Protein AF-A0A453LDZ2-F1 (afdb_monomer)

Radius of gyration: 43.88 Å; Cα contacts (8 Å, |Δi|>4): 49; chains: 1; bounding box: 88×81×108 Å

Solvent-accessible surface area (backbone atoms only — not comparable to full-atom values): 13993 Å² total; per-residue (Å²): 141,83,82,90,78,88,82,80,83,89,75,82,82,82,85,75,84,80,75,84,80,86,74,83,75,79,84,75,82,72,82,78,80,79,79,71,91,70,80,85,53,85,74,50,58,59,50,50,48,55,50,47,52,52,48,54,56,54,59,69,35,75,88,40,43,67,56,50,54,50,48,52,54,50,48,56,52,50,52,53,50,51,53,53,49,55,53,49,53,52,50,51,54,54,49,50,54,53,52,52,52,51,51,53,52,49,51,52,49,50,54,50,55,50,52,51,51,51,52,52,53,52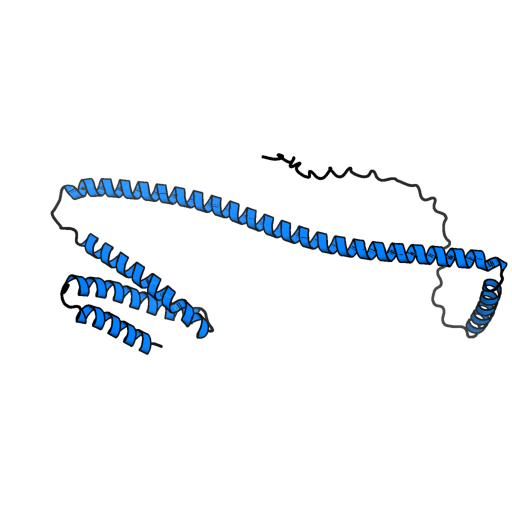,47,51,55,48,53,52,54,44,52,54,48,50,52,53,47,51,59,50,45,63,64,50,75,75,60,79,98,71,86,70,70,60,59,63,49,53,56,36,51,52,38,15,52,56,35,17,54,52,42,44,60,71,44,49,81,56,52,73,79,76,61,96,48,72,71,63,50,52,55,53,49,50,55,44,29,53,54,28,19,52,46,29,34,48,51,54,55,54,48,69,76,48,78,85,46,68,65,59,59,52,47,53,54,49,50,52,51,50,53,59,63,65,73,104

Secondary structure (DSSP, 8-state):
----------PPPP-PPPP----------------------HHHHHHHHHHHHHHHHHHTSHHHHHHHHHHHHHHHHHHHHHHHHHHHHHHHHHHHHHHHHHHHHHHHHHHHHHHHHHHHHHHHHHHHHHHHHHHHHHHHHHHHTTS-----HHHHHHHHHHHHHHHHHHHHHHHHHHHTTT-S-HHHHHHHHHHHHHHHHHHHHHHHHHHHH-TT-HHHHHHHHHHHHHHHHHT-

Mean predicted aligned error: 21.44 Å

Foldseek 3Di:
DDDDDDDDDDDDDDDDDDDDPPDDDDDPPDPPPDDDPDDDDPVVVVVCVVVVVVVVVVCPDPVNVVVVVVVVVVVVVVVVVVVVVVVVVVVVVVVVVVVVVVVVVVVVVVVVVVVVVVVVVVVVVVVVVVVVVVVVVVVVVVVVVVDDDDPDPPVLVVVLQVQLVVQLVVQLVVCVVVCVVPDPDDVVNVVVSVVSSVLSSVLSSVLVVVCVVCVPDPCVNVVSVVVSVVVVVVVD

Structure (mmCIF, N/CA/C/O backbone):
data_AF-A0A453LDZ2-F1
#
_entry.id   AF-A0A453LDZ2-F1
#
loop_
_atom_site.group_PDB
_atom_site.id
_atom_site.type_symbol
_atom_site.label_atom_id
_atom_site.label_alt_id
_atom_site.label_comp_id
_atom_site.label_asym_id
_atom_site.label_entity_id
_atom_site.label_seq_id
_atom_site.pdbx_PDB_ins_code
_atom_site.Cartn_x
_atom_site.Cartn_y
_atom_site.Cartn_z
_atom_site.occupancy
_atom_site.B_iso_or_equiv
_atom_site.auth_seq_id
_atom_site.auth_comp_id
_atom_site.auth_asym_id
_atom_site.auth_atom_id
_atom_site.pdbx_PDB_model_num
ATOM 1 N N . MET A 1 1 ? 2.856 44.392 16.804 1.00 40.91 1 MET A N 1
ATOM 2 C CA . MET A 1 1 ? 3.091 43.051 16.229 1.00 40.91 1 MET A CA 1
ATOM 3 C C . MET A 1 1 ? 3.208 42.065 17.386 1.00 40.91 1 MET A C 1
ATOM 5 O O . MET A 1 1 ? 4.125 42.231 18.183 1.00 40.91 1 MET A O 1
ATOM 9 N N . PRO A 1 2 ? 2.212 41.187 17.586 1.00 49.88 2 PRO A N 1
ATOM 10 C CA . PRO A 1 2 ? 1.983 40.494 18.854 1.00 49.88 2 PRO A CA 1
ATOM 11 C C . PRO A 1 2 ? 2.671 39.119 18.970 1.00 49.88 2 PRO A C 1
ATOM 13 O O . PRO A 1 2 ? 2.900 38.437 17.980 1.00 49.88 2 PRO A O 1
ATOM 16 N N . HIS A 1 3 ? 2.944 38.762 20.229 1.00 36.78 3 HIS A N 1
ATOM 17 C CA . HIS A 1 3 ? 3.045 37.438 20.862 1.00 36.78 3 HIS A CA 1
ATOM 18 C C . HIS A 1 3 ? 3.595 36.230 20.080 1.00 36.78 3 HIS A C 1
ATOM 20 O O . HIS A 1 3 ? 2.877 35.538 19.365 1.00 36.78 3 HIS A O 1
ATOM 26 N N . ALA A 1 4 ? 4.839 35.861 20.406 1.00 43.56 4 ALA A N 1
ATOM 27 C CA . ALA A 1 4 ? 5.348 34.502 20.251 1.00 43.56 4 ALA A CA 1
ATOM 28 C C . ALA A 1 4 ? 4.807 33.620 21.393 1.00 43.56 4 ALA A C 1
ATOM 30 O O . ALA A 1 4 ? 5.200 33.767 22.552 1.00 43.56 4 ALA A O 1
ATOM 31 N N . ALA A 1 5 ? 3.869 32.733 21.065 1.00 47.19 5 ALA A N 1
ATOM 32 C CA . ALA A 1 5 ? 3.344 31.724 21.972 1.00 47.19 5 ALA A CA 1
ATOM 33 C C . ALA A 1 5 ? 4.276 30.503 22.020 1.00 47.19 5 ALA A C 1
ATOM 35 O O . ALA A 1 5 ? 4.705 29.971 20.998 1.00 47.19 5 ALA A O 1
ATOM 36 N N . PHE A 1 6 ? 4.560 30.075 23.246 1.00 43.84 6 PHE A N 1
ATOM 37 C CA . PHE A 1 6 ? 5.259 28.855 23.618 1.00 43.84 6 PHE A CA 1
ATOM 38 C C . PHE A 1 6 ? 4.611 27.608 22.996 1.00 43.84 6 PHE A C 1
ATOM 40 O O . PHE A 1 6 ? 3.460 27.297 23.296 1.00 43.84 6 PHE A O 1
ATOM 47 N N . LEU A 1 7 ? 5.376 26.831 22.227 1.00 44.88 7 LEU A N 1
ATOM 48 C CA . LEU A 1 7 ? 5.038 25.444 21.907 1.00 44.88 7 LEU A CA 1
ATOM 49 C C . LEU A 1 7 ? 5.906 24.517 22.765 1.00 44.88 7 LEU A C 1
ATOM 51 O O . LEU A 1 7 ? 7.089 24.315 22.504 1.00 44.88 7 LEU A O 1
ATOM 55 N N . ARG A 1 8 ? 5.300 23.978 23.827 1.00 47.00 8 ARG A N 1
ATOM 56 C CA . ARG A 1 8 ? 5.819 22.836 24.589 1.00 47.00 8 ARG A CA 1
ATOM 57 C C . ARG A 1 8 ? 5.499 21.542 23.824 1.00 47.00 8 ARG A C 1
ATOM 59 O O . ARG A 1 8 ? 4.333 21.348 23.483 1.00 47.00 8 ARG A O 1
ATOM 66 N N . PRO A 1 9 ? 6.458 20.627 23.616 1.00 43.88 9 PRO A N 1
ATOM 67 C CA . PRO A 1 9 ? 6.147 19.268 23.192 1.00 43.88 9 PRO A CA 1
ATOM 68 C C . PRO A 1 9 ? 5.528 18.473 24.356 1.00 43.88 9 PRO A C 1
ATOM 70 O O . PRO A 1 9 ? 6.066 18.436 25.464 1.00 43.88 9 PRO A O 1
ATOM 73 N N . LEU A 1 10 ? 4.378 17.849 24.095 1.00 46.50 10 LEU A N 1
ATOM 74 C CA . LEU A 1 10 ? 3.707 16.889 24.974 1.00 46.50 10 LEU A CA 1
ATOM 75 C C . LEU A 1 10 ? 4.534 15.597 25.035 1.00 46.50 10 LEU A C 1
ATOM 77 O O . LEU A 1 10 ? 4.390 14.709 24.201 1.00 46.50 10 LEU A O 1
ATOM 81 N N . ILE A 1 11 ? 5.420 15.518 26.025 1.00 51.50 11 ILE A N 1
ATOM 82 C CA . ILE A 1 11 ? 6.106 14.288 26.426 1.00 51.50 11 ILE A CA 1
ATOM 83 C C . ILE A 1 11 ? 5.156 13.524 27.367 1.00 51.50 11 ILE A C 1
ATOM 85 O O . ILE A 1 11 ? 4.800 14.071 28.414 1.00 51.50 11 ILE A O 1
ATOM 89 N N . PRO A 1 12 ? 4.715 12.295 27.041 1.00 56.72 12 PRO A N 1
ATOM 90 C CA . PRO A 1 12 ? 3.976 11.467 27.990 1.00 56.72 12 PRO A CA 1
ATOM 91 C C . PRO A 1 12 ? 4.916 10.972 29.109 1.00 56.72 12 PRO A C 1
ATOM 93 O O . PRO A 1 12 ? 6.063 10.615 28.826 1.00 56.72 12 PRO A O 1
ATOM 96 N N . PRO A 1 13 ? 4.478 10.945 30.383 1.00 57.97 13 PRO A N 1
ATOM 97 C CA . PRO A 1 13 ? 5.313 10.464 31.480 1.00 57.97 13 PRO A CA 1
ATOM 98 C C . PRO A 1 13 ? 5.518 8.937 31.414 1.00 57.97 13 PRO A C 1
ATOM 100 O O . PRO A 1 13 ? 4.620 8.214 30.974 1.00 57.97 13 PRO A O 1
ATOM 103 N N . PRO A 1 14 ? 6.675 8.422 31.876 1.00 48.72 14 PRO A N 1
ATOM 104 C CA . PRO A 1 14 ? 6.961 6.993 31.881 1.00 48.72 14 PRO A CA 1
ATOM 105 C C . PRO A 1 14 ? 6.095 6.253 32.908 1.00 48.72 14 PRO A C 1
ATOM 107 O O . PRO A 1 14 ? 5.954 6.671 34.060 1.00 48.72 14 PRO A O 1
ATOM 110 N N . LEU A 1 15 ? 5.534 5.124 32.475 1.00 46.25 15 LEU A N 1
ATOM 111 C CA . LEU A 1 15 ? 4.776 4.188 33.297 1.00 46.25 15 LEU A CA 1
ATOM 112 C C . LEU A 1 15 ? 5.688 3.587 34.376 1.00 46.25 15 LEU A C 1
ATOM 114 O O . LEU A 1 15 ? 6.624 2.843 34.087 1.00 46.25 15 LEU A O 1
ATOM 118 N N . VAL A 1 16 ? 5.402 3.922 35.632 1.00 49.34 16 VAL A N 1
ATOM 119 C CA . VAL A 1 16 ? 6.008 3.303 36.814 1.00 49.34 16 VAL A CA 1
ATOM 120 C C . VAL A 1 16 ? 5.524 1.847 36.911 1.00 49.34 16 VAL A C 1
ATOM 122 O O . VAL A 1 16 ? 4.315 1.616 36.850 1.00 49.34 16 VAL A O 1
ATOM 125 N N . PRO A 1 17 ? 6.410 0.851 37.098 1.00 45.59 17 PRO A N 1
ATOM 126 C CA . PRO A 1 17 ? 5.990 -0.527 37.311 1.00 45.59 17 PRO A CA 1
ATOM 127 C C . PRO A 1 17 ? 5.358 -0.674 38.702 1.00 45.59 17 PRO A C 1
ATOM 129 O O . PRO A 1 17 ? 6.004 -0.470 39.733 1.00 45.59 17 PRO A O 1
ATOM 132 N N . ALA A 1 18 ? 4.075 -1.035 38.735 1.00 40.56 18 ALA A N 1
ATOM 133 C CA . ALA A 1 18 ? 3.366 -1.360 39.963 1.00 40.56 18 ALA A CA 1
ATOM 134 C C . ALA A 1 18 ? 3.935 -2.655 40.572 1.00 40.56 18 ALA A C 1
ATOM 136 O O . ALA A 1 18 ? 3.924 -3.720 39.956 1.00 40.56 18 ALA A O 1
ATOM 137 N N . ARG A 1 19 ? 4.449 -2.549 41.801 1.00 38.81 19 ARG A N 1
ATOM 138 C CA . ARG A 1 19 ? 4.871 -3.681 42.638 1.00 38.81 19 ARG A CA 1
ATOM 139 C C . ARG A 1 19 ? 3.6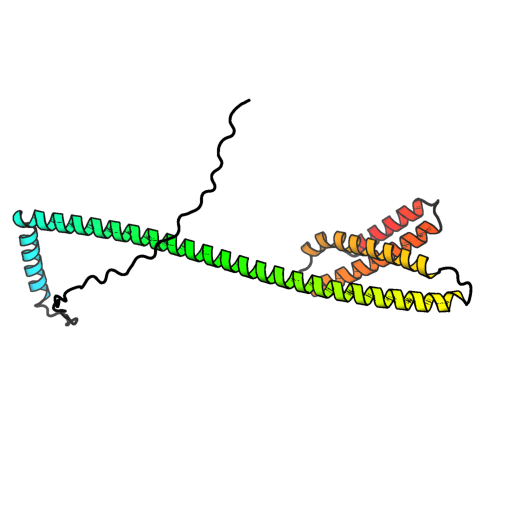81 -4.609 42.934 1.00 38.81 19 ARG A C 1
ATOM 141 O O . ARG A 1 19 ? 2.583 -4.103 43.171 1.00 38.81 19 ARG A O 1
ATOM 148 N N . PRO A 1 20 ? 3.880 -5.936 43.025 1.00 42.78 20 PRO A N 1
ATOM 149 C CA . PRO A 1 20 ? 2.808 -6.843 43.400 1.00 42.78 20 PRO A CA 1
ATOM 150 C C . PRO A 1 20 ? 2.559 -6.729 44.908 1.00 42.78 20 PRO A C 1
ATOM 152 O O . PRO A 1 20 ? 3.404 -7.095 45.727 1.00 42.78 20 PRO A O 1
ATOM 155 N N . LEU A 1 21 ? 1.391 -6.216 45.295 1.00 45.94 21 LEU A N 1
ATOM 156 C CA . LEU A 1 21 ? 0.904 -6.345 46.665 1.00 45.94 21 LEU A CA 1
ATOM 157 C C . LEU A 1 21 ? 0.410 -7.780 46.864 1.00 45.94 21 LEU A C 1
ATOM 159 O O . LEU A 1 21 ? -0.726 -8.124 46.548 1.00 45.94 21 LEU A O 1
ATOM 163 N N . ALA A 1 22 ? 1.290 -8.619 47.405 1.00 50.41 22 ALA A N 1
ATOM 164 C CA . ALA A 1 22 ? 0.939 -9.905 47.986 1.00 50.41 22 ALA A CA 1
ATOM 165 C C . ALA A 1 22 ? 0.088 -9.678 49.251 1.00 50.41 22 ALA A C 1
ATOM 167 O O . ALA A 1 22 ? 0.589 -9.654 50.374 1.00 50.41 22 ALA A O 1
ATOM 168 N N . ALA A 1 23 ? -1.220 -9.487 49.068 1.00 41.25 23 ALA A N 1
ATOM 169 C CA . ALA A 1 23 ? -2.190 -9.445 50.153 1.00 41.25 23 ALA A CA 1
ATOM 170 C C . ALA A 1 23 ? -2.722 -10.860 50.424 1.00 41.25 23 ALA A C 1
ATOM 172 O O . ALA A 1 23 ? -3.629 -11.377 49.776 1.00 41.25 23 ALA A O 1
ATOM 173 N N . ARG A 1 24 ? -2.083 -11.475 51.415 1.00 41.72 24 ARG A N 1
ATOM 174 C CA . ARG A 1 24 ? -2.460 -12.657 52.194 1.00 41.72 24 ARG A CA 1
ATOM 175 C C . ARG A 1 24 ? -3.983 -12.811 52.370 1.00 41.72 24 ARG A C 1
ATOM 177 O O . ARG A 1 24 ? -4.554 -12.298 53.328 1.00 41.72 24 ARG A O 1
ATOM 184 N N . CYS A 1 25 ? -4.628 -13.590 51.504 1.00 35.00 25 CYS A N 1
ATOM 185 C CA . CYS A 1 25 ? -5.975 -14.096 51.760 1.00 35.00 25 CYS A CA 1
ATOM 186 C C . CYS A 1 25 ? -5.886 -15.282 52.726 1.00 35.00 25 CYS A C 1
ATOM 188 O O . CYS A 1 25 ? -5.411 -16.362 52.375 1.00 35.00 25 CYS A O 1
ATOM 190 N N . ARG A 1 26 ? -6.340 -15.081 53.968 1.00 38.72 26 ARG A N 1
ATOM 191 C CA . ARG A 1 26 ? -6.650 -16.184 54.883 1.00 38.72 26 ARG A CA 1
ATOM 192 C C . ARG A 1 26 ? -7.741 -17.039 54.235 1.00 38.72 26 ARG A C 1
ATOM 194 O O . ARG A 1 26 ? -8.835 -16.551 53.977 1.00 38.72 26 ARG A O 1
ATOM 201 N N . HIS A 1 27 ? -7.433 -18.310 53.995 1.00 37.78 27 HIS A N 1
ATOM 202 C CA . HIS A 1 27 ? -8.417 -19.342 53.695 1.00 37.78 27 HIS A CA 1
ATOM 203 C C . HIS A 1 27 ? -9.429 -19.444 54.842 1.00 37.78 27 HIS A C 1
ATOM 205 O O . HIS A 1 27 ? -9.189 -20.133 55.832 1.00 37.78 27 HIS A O 1
ATOM 211 N N . LEU A 1 28 ? -10.583 -18.797 54.693 1.00 41.47 28 LEU A N 1
ATOM 212 C CA . LEU A 1 28 ? -11.806 -19.324 55.275 1.00 41.47 28 LEU A CA 1
ATOM 213 C C . LEU A 1 28 ? -12.316 -20.375 54.296 1.00 41.47 28 LEU A C 1
ATOM 215 O O . LEU A 1 28 ? -12.809 -20.076 53.212 1.00 41.47 28 LEU A O 1
ATOM 219 N N . ARG A 1 29 ? -12.063 -21.625 54.678 1.00 38.66 29 ARG A N 1
ATOM 220 C CA . ARG A 1 29 ? -12.536 -22.852 54.049 1.00 38.66 29 ARG A CA 1
ATOM 221 C C . ARG A 1 29 ? -14.067 -22.801 53.978 1.00 38.66 29 ARG A C 1
ATOM 223 O O . ARG A 1 29 ? -14.747 -23.219 54.908 1.00 38.66 29 ARG A O 1
ATOM 230 N N . GLY A 1 30 ? -14.592 -22.257 52.883 1.00 39.16 30 GLY A N 1
ATOM 231 C CA . GLY A 1 30 ? -15.990 -22.399 52.507 1.00 39.16 30 GLY A CA 1
ATOM 232 C C . GLY A 1 30 ? -16.258 -23.871 52.230 1.00 39.16 30 GLY A C 1
ATOM 233 O O . GLY A 1 30 ? -15.620 -24.474 51.366 1.00 39.16 30 GLY A O 1
ATOM 234 N N . VAL A 1 31 ? -17.150 -24.463 53.017 1.00 41.53 31 VAL A N 1
ATOM 235 C CA . VAL A 1 31 ? -17.669 -25.810 52.794 1.00 41.53 31 VAL A CA 1
ATOM 236 C C . VAL A 1 31 ? -18.298 -25.831 51.403 1.00 41.53 31 VAL A C 1
ATOM 238 O O . VAL A 1 31 ? -19.332 -25.215 51.159 1.00 41.53 31 VAL A O 1
ATOM 241 N N . ARG A 1 32 ? -17.626 -26.501 50.466 1.00 35.38 32 ARG A N 1
ATOM 242 C CA . ARG A 1 32 ? -18.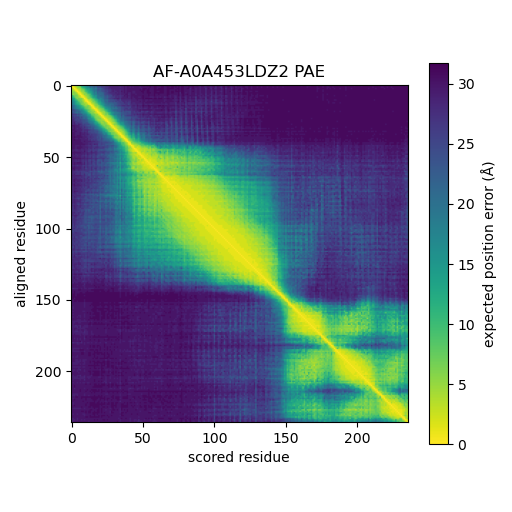130 -26.753 49.118 1.00 35.38 32 ARG A CA 1
ATOM 243 C C . ARG A 1 32 ? -19.203 -27.832 49.231 1.00 35.38 32 ARG A C 1
ATOM 245 O O . ARG A 1 32 ? -18.884 -29.017 49.264 1.00 35.38 32 ARG A O 1
ATOM 252 N N . GLY A 1 33 ? -20.461 -27.414 49.341 1.00 36.09 33 GLY A N 1
ATOM 253 C CA . GLY A 1 33 ? -21.608 -28.300 49.179 1.00 36.09 33 GLY A CA 1
ATOM 254 C C . GLY A 1 33 ? -21.639 -28.812 47.743 1.00 36.09 33 GLY A C 1
ATOM 255 O O . GLY A 1 33 ? -21.967 -28.071 46.821 1.00 36.09 33 GLY A O 1
ATOM 256 N N . SER A 1 34 ? -21.226 -30.060 47.544 1.00 37.31 34 SER A N 1
ATOM 257 C CA . SER A 1 34 ? -21.429 -30.780 46.292 1.00 37.31 34 SER A CA 1
ATOM 258 C C . SER A 1 34 ? -22.841 -31.355 46.307 1.00 37.31 34 SER A C 1
ATOM 260 O O . SER A 1 34 ? -23.053 -32.430 46.863 1.00 37.31 34 SER A O 1
ATOM 262 N N . CYS A 1 35 ? -23.803 -30.655 45.709 1.00 35.09 35 CYS A N 1
ATOM 263 C CA . CYS A 1 35 ? -25.094 -31.251 45.379 1.00 35.09 35 CYS A CA 1
ATOM 264 C C . CYS A 1 35 ? -24.969 -31.918 44.008 1.00 35.09 35 CYS A C 1
ATOM 266 O O . CYS A 1 35 ? -24.922 -31.246 42.979 1.00 35.09 35 CYS A O 1
ATOM 268 N N . ALA A 1 36 ? -24.866 -33.247 44.006 1.00 37.75 36 ALA A N 1
ATOM 269 C CA . ALA A 1 36 ? -25.156 -34.037 42.818 1.00 37.75 36 ALA A CA 1
ATOM 270 C C . ALA A 1 36 ? -26.651 -33.877 42.466 1.00 37.75 36 ALA A C 1
ATOM 272 O O . ALA A 1 36 ? -27.464 -33.745 43.388 1.00 37.75 36 ALA A O 1
ATOM 273 N N . PRO A 1 37 ? -27.038 -33.886 41.178 1.00 40.41 37 PRO A N 1
ATOM 274 C CA . PRO A 1 37 ? -28.439 -33.839 40.789 1.00 40.41 37 PRO A CA 1
ATOM 275 C C . PRO A 1 37 ? -29.057 -35.211 41.076 1.00 40.41 37 PRO A C 1
ATOM 277 O O . PRO A 1 37 ? -28.964 -36.131 40.270 1.00 40.41 37 PRO A O 1
ATOM 280 N N . GLY A 1 38 ? -29.609 -35.372 42.277 1.00 42.47 38 GLY A N 1
ATOM 281 C CA . GLY A 1 38 ? -30.447 -36.513 42.617 1.00 42.47 38 GLY A CA 1
ATOM 282 C C . GLY A 1 38 ? -31.807 -36.353 41.948 1.00 42.47 38 GLY A C 1
ATOM 283 O O . GLY A 1 38 ? -32.443 -35.310 42.097 1.00 42.47 38 GLY A O 1
ATOM 284 N N . GLU A 1 39 ? -32.215 -37.374 41.199 1.00 44.12 39 GLU A N 1
ATOM 285 C CA . GLU A 1 39 ? -33.544 -37.507 40.605 1.00 44.12 39 GLU A CA 1
ATOM 286 C C . GLU A 1 39 ? -34.647 -37.180 41.621 1.00 44.12 39 GLU A C 1
ATOM 288 O O . GLU A 1 39 ? -34.610 -37.602 42.781 1.00 44.12 39 GLU A O 1
ATOM 293 N N . GLY A 1 40 ? -35.608 -36.374 41.165 1.00 53.50 40 GLY A N 1
ATOM 294 C CA . GLY A 1 40 ? -36.654 -35.769 41.975 1.00 53.50 40 GLY A CA 1
ATOM 295 C C . GLY A 1 40 ? -37.473 -36.796 42.747 1.00 53.50 40 GLY A C 1
ATOM 296 O O . GLY A 1 40 ? -38.274 -37.539 42.183 1.00 53.50 40 GLY A O 1
ATOM 297 N N . ALA A 1 41 ? -37.318 -36.781 44.068 1.00 50.31 41 ALA A N 1
ATOM 298 C CA . ALA A 1 41 ? -38.302 -37.357 44.962 1.00 50.31 41 ALA A CA 1
ATOM 299 C C . ALA A 1 41 ? -39.539 -36.431 44.983 1.00 50.31 41 ALA A C 1
ATOM 301 O O . ALA A 1 41 ? -39.377 -35.229 45.205 1.00 50.31 41 ALA A O 1
ATOM 302 N N . PRO A 1 42 ? -40.777 -36.953 44.867 1.00 54.47 42 PRO A N 1
ATOM 303 C CA . PRO A 1 42 ? -42.014 -36.157 44.963 1.00 54.47 42 PRO A CA 1
ATOM 304 C C . PRO A 1 42 ? -42.172 -35.487 46.341 1.00 54.47 42 PRO A C 1
ATOM 306 O O . PRO A 1 42 ? -42.965 -34.569 46.530 1.00 54.47 42 PRO A O 1
ATOM 309 N N . GLY A 1 43 ? -41.358 -35.924 47.307 1.00 57.28 43 GLY A N 1
ATOM 310 C CA . GLY A 1 43 ? -41.199 -35.323 48.618 1.00 57.28 43 GLY A CA 1
ATOM 311 C C . GLY A 1 43 ? -40.270 -34.092 48.683 1.00 57.28 43 GLY A C 1
ATOM 312 O O . GLY A 1 43 ? -40.187 -33.454 49.725 1.00 57.28 43 GLY A O 1
ATOM 313 N N . ALA A 1 44 ? -39.533 -33.752 47.628 1.00 60.91 44 ALA A N 1
ATOM 314 C CA . ALA A 1 44 ? -38.594 -32.628 47.643 1.00 60.91 44 ALA A CA 1
ATOM 315 C C . ALA A 1 44 ? -39.239 -31.325 47.150 1.00 60.91 44 ALA A C 1
ATOM 317 O O . ALA A 1 44 ? -38.923 -30.259 47.667 1.00 60.91 44 ALA A O 1
ATOM 318 N N . GLU A 1 45 ? -40.183 -31.402 46.208 1.00 65.19 45 GLU A N 1
ATOM 319 C CA . GLU A 1 45 ? -40.867 -30.223 45.655 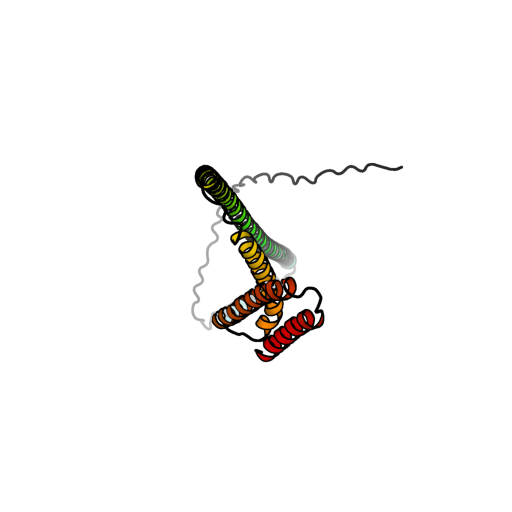1.00 65.19 45 GLU A CA 1
ATOM 320 C C . GLU A 1 45 ? -41.804 -29.555 46.668 1.00 65.19 45 GLU A C 1
ATOM 322 O O . GLU A 1 45 ? -41.751 -28.338 46.819 1.00 65.19 45 GLU A O 1
ATOM 327 N N . TRP A 1 46 ? -42.606 -30.318 47.427 1.00 71.19 46 TRP A N 1
ATOM 328 C CA . TRP A 1 46 ? -43.470 -29.736 48.470 1.00 71.19 46 TRP A CA 1
ATOM 329 C C . TRP A 1 46 ? -42.655 -29.125 49.617 1.00 71.19 46 TRP A C 1
ATOM 331 O O . TRP A 1 46 ? -43.004 -28.053 50.104 1.00 71.19 46 TRP A O 1
ATOM 341 N N . LEU A 1 47 ? -41.536 -29.751 50.010 1.00 69.25 47 LEU A N 1
ATOM 342 C CA . LEU A 1 47 ? -40.615 -29.188 51.000 1.00 69.25 47 LEU A CA 1
ATOM 343 C C . LEU A 1 47 ? -39.895 -27.955 50.452 1.00 69.25 47 LEU A C 1
ATOM 345 O O . LEU A 1 47 ? -39.770 -26.975 51.172 1.00 69.25 47 LEU A O 1
ATOM 349 N N . SER A 1 48 ? -39.473 -27.953 49.186 1.00 76.69 48 SER A N 1
ATOM 350 C CA . SER A 1 48 ? -38.878 -26.778 48.537 1.00 76.69 48 SER A CA 1
ATOM 351 C C . SER A 1 48 ? -39.881 -25.632 48.401 1.00 76.69 48 SER A C 1
ATOM 353 O O . SER A 1 48 ? -39.503 -24.477 48.562 1.00 76.69 48 SER A O 1
ATOM 355 N N . SER A 1 49 ? -41.155 -25.938 48.146 1.00 78.25 49 SER A N 1
ATOM 356 C CA . SER A 1 49 ? -42.235 -24.952 48.080 1.00 78.25 49 SER A CA 1
ATOM 357 C C . SER A 1 49 ? -42.566 -24.389 49.461 1.00 78.25 49 SER A C 1
ATOM 359 O O . SER A 1 49 ? -42.649 -23.177 49.611 1.00 78.25 49 SER A O 1
ATOM 361 N N . ALA A 1 50 ? -42.701 -25.238 50.484 1.00 81.94 50 ALA A N 1
ATOM 362 C CA . ALA A 1 50 ? -42.982 -24.805 51.854 1.00 81.94 50 ALA A CA 1
ATOM 363 C C . ALA A 1 50 ? -41.796 -24.050 52.478 1.00 81.94 50 ALA A C 1
ATOM 365 O O . ALA A 1 50 ? -41.985 -23.073 53.199 1.00 81.94 50 ALA A O 1
ATOM 366 N N . VAL A 1 51 ? -40.561 -24.473 52.188 1.00 85.12 51 VAL A N 1
ATOM 367 C CA . VAL A 1 51 ? -39.342 -23.756 52.592 1.00 85.12 51 VAL A CA 1
ATOM 368 C C . VAL A 1 51 ? -39.211 -22.448 51.816 1.00 85.12 51 VAL A C 1
ATOM 370 O O . VAL A 1 51 ? -38.878 -21.438 52.426 1.00 85.12 51 VAL A O 1
ATOM 373 N N . GLY A 1 52 ? -39.517 -22.435 50.516 1.00 84.44 52 GLY A N 1
ATOM 374 C CA . GLY A 1 52 ? -39.554 -21.221 49.697 1.00 84.44 52 GLY A CA 1
ATOM 375 C C . GLY A 1 52 ? -40.543 -20.195 50.244 1.00 84.44 52 GLY A C 1
ATOM 376 O O . GLY A 1 52 ? -40.167 -19.056 50.490 1.00 84.44 52 GLY A O 1
ATOM 377 N N . GLU A 1 53 ? -41.759 -20.630 50.571 1.00 86.81 53 GLU A N 1
ATOM 378 C CA . GLU A 1 53 ? -42.788 -19.786 51.182 1.00 86.81 53 GLU A CA 1
ATOM 379 C C . GLU A 1 53 ? -42.350 -19.248 52.555 1.00 86.81 53 GLU A C 1
ATOM 381 O O . GLU A 1 53 ? -42.521 -18.064 52.846 1.00 86.81 53 GLU A O 1
ATOM 386 N N . LYS A 1 54 ? -41.702 -20.080 53.385 1.00 84.38 54 LYS A N 1
ATOM 387 C CA . LYS A 1 54 ? -41.158 -19.659 54.688 1.00 84.38 54 LYS A CA 1
ATOM 388 C C . LYS A 1 54 ? -40.001 -18.667 54.550 1.00 84.38 54 LYS A C 1
ATOM 390 O O . LYS A 1 54 ? -39.877 -17.757 55.368 1.00 84.38 54 LYS A O 1
ATOM 395 N N . VAL A 1 55 ? -39.148 -18.834 53.541 1.00 87.62 55 VAL A N 1
ATOM 396 C CA . VAL A 1 55 ? -38.051 -17.910 53.223 1.00 87.62 55 VAL A CA 1
ATOM 397 C C . VAL A 1 55 ? -38.613 -16.588 52.711 1.00 87.62 55 VAL A C 1
ATOM 399 O O . VAL A 1 55 ? -38.204 -15.546 53.208 1.00 87.62 55 VAL A O 1
ATOM 402 N N . ASP A 1 56 ? -39.605 -16.610 51.825 1.00 82.50 56 ASP A N 1
ATOM 403 C CA . ASP A 1 56 ? -40.292 -15.408 51.346 1.00 82.50 56 ASP A CA 1
ATOM 404 C C . ASP A 1 56 ? -41.013 -14.663 52.479 1.00 82.50 56 ASP A C 1
ATOM 406 O O . ASP A 1 56 ? -41.005 -13.430 52.530 1.00 82.50 56 ASP A O 1
ATOM 410 N N . GLU A 1 57 ? -41.604 -15.395 53.427 1.00 86.19 57 GLU A N 1
ATOM 411 C CA . GLU A 1 57 ? -42.199 -14.838 54.644 1.00 86.19 57 GLU A CA 1
ATOM 412 C C . GLU A 1 57 ? -41.139 -14.163 55.537 1.00 86.19 57 GLU A C 1
ATOM 414 O O . GLU A 1 57 ? -41.380 -13.084 56.080 1.00 86.19 57 GLU A O 1
ATOM 419 N N . LEU A 1 58 ? -39.942 -14.752 55.660 1.00 81.25 58 LEU A N 1
ATOM 420 C CA . LEU A 1 58 ? -38.816 -14.171 56.403 1.00 81.25 58 LEU A CA 1
ATOM 421 C C . LEU A 1 58 ? -38.190 -12.968 55.682 1.00 81.25 58 LEU A C 1
ATOM 423 O O . LEU A 1 58 ? -37.839 -11.989 56.342 1.00 81.25 58 LEU A O 1
ATOM 427 N N . LEU A 1 59 ? -38.083 -13.005 54.353 1.00 80.88 59 LEU A N 1
ATOM 428 C CA . LEU A 1 59 ? -37.572 -11.910 53.523 1.00 80.88 59 LEU A CA 1
ATOM 429 C C . LEU A 1 59 ? -38.498 -10.688 53.555 1.00 80.88 59 LEU A C 1
ATOM 431 O O . LEU A 1 59 ? -38.024 -9.556 53.511 1.00 80.88 59 LEU A O 1
ATOM 435 N N . ARG A 1 60 ? -39.816 -10.895 53.691 1.00 84.38 60 ARG A N 1
ATOM 436 C CA . ARG A 1 60 ? -40.802 -9.806 53.795 1.00 84.38 60 ARG A CA 1
ATOM 437 C C . ARG A 1 60 ? -40.825 -9.094 55.151 1.00 84.38 60 ARG A C 1
ATOM 439 O O . ARG A 1 60 ? -41.457 -8.041 55.248 1.00 84.38 60 ARG A O 1
ATOM 446 N N . ARG A 1 61 ? -40.154 -9.620 56.183 1.00 91.06 61 ARG A N 1
ATOM 447 C CA . ARG A 1 61 ? -40.084 -8.966 57.502 1.00 91.06 61 ARG A CA 1
ATOM 448 C C . ARG A 1 61 ? -39.323 -7.644 57.420 1.00 91.06 61 ARG A C 1
ATOM 450 O O . ARG A 1 61 ? -38.277 -7.562 56.780 1.00 91.06 61 ARG A O 1
ATOM 457 N N . GLU A 1 62 ? -39.817 -6.623 58.119 1.00 82.88 62 GLU A N 1
ATOM 458 C CA . GLU A 1 62 ? -39.223 -5.276 58.104 1.00 82.88 62 GLU A CA 1
ATOM 459 C C . GLU A 1 62 ? -37.766 -5.262 58.582 1.00 82.88 62 GLU A C 1
ATOM 461 O O . GLU A 1 62 ? -36.938 -4.547 58.022 1.00 82.88 62 GLU A O 1
ATOM 466 N N . GLU A 1 63 ? -37.431 -6.124 59.541 1.00 81.50 63 GLU A N 1
ATOM 467 C CA . GLU A 1 63 ? -36.081 -6.285 60.094 1.00 81.50 63 GLU A CA 1
ATOM 468 C C . GLU A 1 63 ? -35.042 -6.698 59.033 1.00 81.50 63 GLU A C 1
ATOM 470 O O . GLU A 1 63 ? -33.875 -6.323 59.129 1.00 81.50 63 GLU A O 1
ATOM 475 N N . ASN A 1 64 ? -35.463 -7.421 57.986 1.00 84.12 64 ASN A N 1
ATOM 476 C CA . ASN A 1 64 ? -34.583 -7.901 56.917 1.00 84.12 64 ASN A CA 1
ATOM 477 C C . ASN A 1 64 ? -34.501 -6.947 55.717 1.00 84.12 64 ASN A C 1
ATOM 479 O O . ASN A 1 64 ? -33.626 -7.125 54.867 1.00 84.12 64 ASN A O 1
ATOM 483 N N . ARG A 1 65 ? -35.344 -5.904 55.647 1.00 86.81 65 ARG A N 1
ATOM 484 C CA . ARG A 1 65 ? -35.332 -4.951 54.522 1.00 86.81 65 ARG A CA 1
ATOM 485 C C . ARG A 1 65 ? -33.993 -4.244 54.363 1.00 86.81 65 ARG A C 1
ATOM 487 O O . ARG A 1 65 ? -33.485 -4.168 53.254 1.00 86.81 65 ARG A O 1
ATOM 494 N N . ALA A 1 66 ? -33.375 -3.816 55.463 1.00 88.88 66 ALA A N 1
ATOM 495 C CA . ALA A 1 66 ? -32.074 -3.147 55.416 1.00 88.88 66 ALA A CA 1
ATOM 496 C C . ALA A 1 66 ? -30.958 -4.046 54.844 1.00 88.88 66 ALA A C 1
ATOM 498 O O . ALA A 1 66 ? -30.042 -3.557 54.183 1.00 88.88 66 ALA A O 1
ATOM 499 N N . LEU A 1 67 ? -31.034 -5.362 55.081 1.00 86.56 67 LEU A N 1
ATOM 500 C CA . LEU A 1 67 ? -30.095 -6.330 54.511 1.00 86.56 67 LEU A CA 1
ATOM 501 C C . LEU A 1 67 ? -30.354 -6.534 53.016 1.00 86.56 67 LEU A C 1
ATOM 503 O O . LEU A 1 67 ? -29.396 -6.572 52.248 1.00 86.56 67 LEU A O 1
ATOM 507 N N . LEU A 1 68 ? -31.620 -6.613 52.599 1.00 87.81 68 LEU A N 1
ATOM 508 C CA . LEU A 1 68 ? -31.995 -6.748 51.189 1.00 87.81 68 LEU A CA 1
ATOM 509 C C . LEU A 1 68 ? -31.632 -5.505 50.374 1.00 87.81 68 LEU A C 1
ATOM 511 O O . LEU A 1 68 ? -30.999 -5.641 49.332 1.00 87.81 68 LEU A O 1
ATOM 515 N N . ASP A 1 69 ? -31.886 -4.306 50.898 1.00 92.06 69 ASP A N 1
ATOM 516 C CA . ASP A 1 69 ? -31.452 -3.047 50.280 1.00 92.06 69 ASP A CA 1
ATOM 517 C C . ASP A 1 69 ? -29.920 -2.985 50.149 1.00 92.06 69 ASP A C 1
ATOM 519 O O . ASP A 1 69 ? -29.378 -2.514 49.146 1.00 92.06 69 ASP A O 1
ATOM 523 N N . GLY A 1 70 ? -29.195 -3.491 51.155 1.00 93.69 70 GLY A N 1
ATOM 524 C CA . GLY A 1 70 ? -27.739 -3.613 51.121 1.00 93.69 70 GLY A CA 1
ATOM 525 C C . GLY A 1 70 ? -27.241 -4.597 50.058 1.00 93.69 70 GLY A C 1
ATOM 526 O O . GLY A 1 70 ? -26.245 -4.314 49.385 1.00 93.69 70 GLY A O 1
ATOM 527 N N . VAL A 1 71 ? -27.940 -5.722 49.879 1.00 94.31 71 VAL A N 1
ATOM 528 C CA . VAL A 1 71 ? -27.650 -6.727 48.845 1.00 94.31 71 VAL A CA 1
ATOM 529 C C . VAL A 1 71 ? -27.929 -6.164 47.455 1.00 94.31 71 VAL A C 1
ATOM 531 O O . VAL A 1 71 ? -27.043 -6.229 46.608 1.00 94.31 71 VAL A O 1
ATOM 534 N N . GLU A 1 72 ? -29.073 -5.517 47.236 1.00 94.19 72 GLU A N 1
ATOM 535 C CA . GLU A 1 72 ? -29.379 -4.853 45.966 1.00 94.19 72 GLU A CA 1
ATOM 536 C C . GLU A 1 72 ? -28.372 -3.739 45.645 1.00 94.19 72 GLU A C 1
ATOM 538 O O . GLU A 1 72 ? -27.918 -3.596 44.510 1.00 94.19 72 GLU A O 1
ATOM 543 N N . ALA A 1 73 ? -27.973 -2.936 46.636 1.00 95.62 73 ALA A N 1
ATOM 544 C CA . ALA A 1 73 ? -26.968 -1.896 46.438 1.00 95.62 73 ALA A CA 1
ATOM 545 C C . ALA A 1 73 ? -25.589 -2.485 46.097 1.00 95.62 73 ALA A C 1
ATOM 547 O O . ALA A 1 73 ? -24.848 -1.906 45.294 1.00 95.62 73 ALA A O 1
ATOM 548 N N . ALA A 1 74 ? -25.226 -3.622 46.696 1.00 96.12 74 ALA A N 1
ATOM 549 C CA . ALA A 1 74 ? -24.012 -4.352 46.351 1.00 96.12 74 ALA A CA 1
ATOM 550 C C . ALA A 1 74 ? -24.098 -4.946 44.937 1.00 96.12 74 ALA A C 1
ATOM 552 O O . ALA A 1 74 ? -23.138 -4.829 44.175 1.00 96.12 74 ALA A O 1
ATOM 553 N N . GLU A 1 75 ? -25.248 -5.501 44.559 1.00 95.88 75 GLU A N 1
ATOM 554 C CA . GLU A 1 75 ? -25.510 -6.044 43.228 1.00 95.88 75 GLU A CA 1
ATOM 555 C C . GLU A 1 75 ? -25.381 -4.963 42.152 1.00 95.88 75 GLU A C 1
ATOM 557 O O . GLU A 1 75 ? -24.562 -5.107 41.244 1.00 95.88 75 GLU A O 1
ATOM 562 N N . ARG A 1 76 ? -26.030 -3.804 42.330 1.00 97.25 76 ARG A N 1
ATOM 563 C CA . ARG A 1 76 ? -25.896 -2.657 41.412 1.00 97.25 76 ARG A CA 1
ATOM 564 C C . ARG A 1 76 ? -24.441 -2.210 41.247 1.00 97.25 76 ARG A C 1
ATOM 566 O O . ARG A 1 76 ? -24.011 -1.851 40.153 1.00 97.25 76 ARG A O 1
ATOM 573 N N . ARG A 1 77 ? -23.639 -2.232 42.320 1.00 95.56 77 ARG A N 1
ATOM 574 C CA . ARG A 1 77 ? -22.202 -1.893 42.244 1.00 95.56 77 ARG A CA 1
ATOM 575 C C . ARG A 1 77 ? -21.412 -2.925 41.444 1.00 95.56 77 ARG A C 1
ATOM 577 O O . ARG A 1 77 ? -20.514 -2.541 40.696 1.00 95.56 77 ARG A O 1
ATOM 584 N N . VAL A 1 78 ? -21.736 -4.207 41.591 1.00 97.94 78 VAL A N 1
ATOM 585 C CA . VAL A 1 78 ? -21.107 -5.290 40.827 1.00 97.94 78 VAL A CA 1
ATOM 586 C C . VAL A 1 78 ? -21.496 -5.207 39.356 1.00 97.94 78 VAL A C 1
ATOM 588 O O . VAL A 1 78 ? -20.625 -5.343 38.502 1.00 97.94 78 VAL A O 1
ATOM 591 N N . GLU A 1 79 ? -22.756 -4.925 39.040 1.00 96.88 79 GLU A N 1
ATOM 592 C CA . GLU A 1 79 ? -23.210 -4.728 37.662 1.00 96.88 79 GLU A CA 1
ATOM 593 C C . GLU A 1 79 ? -22.504 -3.547 36.993 1.00 96.88 79 GLU A C 1
ATOM 595 O O . GLU A 1 79 ? -21.968 -3.690 35.895 1.00 96.88 79 GLU A O 1
ATOM 600 N N . LEU A 1 80 ? -22.393 -2.409 37.685 1.00 97.81 80 LEU A N 1
ATOM 601 C CA . LEU A 1 80 ? -21.636 -1.256 37.192 1.00 97.81 80 LEU A CA 1
ATOM 602 C C . LEU A 1 80 ? -20.150 -1.578 36.991 1.00 97.81 80 LEU A C 1
ATOM 604 O O . LEU A 1 80 ? -19.547 -1.132 36.014 1.00 97.81 80 LEU A O 1
ATOM 608 N N . ALA A 1 81 ? -19.541 -2.343 37.899 1.00 97.62 81 ALA A N 1
ATOM 609 C CA . ALA A 1 81 ? -18.155 -2.779 37.753 1.00 97.62 81 ALA A CA 1
ATOM 610 C C . ALA A 1 81 ? -17.983 -3.730 36.557 1.00 97.62 81 ALA A C 1
ATOM 612 O O . ALA A 1 81 ? -17.039 -3.569 35.788 1.00 97.62 81 ALA A O 1
ATOM 613 N N . ARG A 1 82 ? -18.917 -4.669 36.355 1.00 97.12 82 ARG A N 1
ATOM 614 C CA . ARG A 1 82 ? -18.936 -5.580 35.200 1.00 97.12 82 ARG A CA 1
ATOM 615 C C . ARG A 1 82 ? -19.107 -4.827 33.883 1.00 97.12 82 ARG A C 1
ATOM 617 O O . ARG A 1 82 ? -18.394 -5.126 32.932 1.00 97.12 82 ARG A O 1
ATOM 624 N N . ALA A 1 83 ? -19.982 -3.823 33.838 1.00 97.44 83 ALA A N 1
ATOM 625 C CA . ALA A 1 83 ? -20.158 -2.979 32.659 1.00 97.44 83 ALA A CA 1
ATOM 626 C C . ALA A 1 83 ? -18.859 -2.237 32.301 1.00 97.44 83 ALA A C 1
ATOM 628 O O . ALA A 1 83 ? -18.406 -2.298 31.160 1.00 97.44 83 ALA A O 1
ATOM 629 N N . LYS A 1 84 ? -18.197 -1.628 33.295 1.00 97.56 84 LYS A N 1
ATOM 630 C CA . LYS A 1 84 ? -16.903 -0.956 33.095 1.00 97.56 84 LYS A CA 1
ATOM 631 C C . LYS A 1 84 ? -15.795 -1.915 32.655 1.00 97.56 84 LYS A C 1
ATOM 633 O O . LYS A 1 84 ? -14.972 -1.538 31.829 1.00 97.56 84 LYS A O 1
ATOM 638 N N . LEU A 1 85 ? -15.765 -3.140 33.185 1.00 97.25 85 LEU A N 1
ATOM 639 C CA . LEU A 1 85 ? -14.807 -4.162 32.749 1.00 97.25 85 LEU A CA 1
ATOM 640 C C . LEU A 1 85 ? -15.031 -4.550 31.285 1.00 97.25 85 LEU A C 1
ATOM 642 O O . LEU A 1 85 ? -14.069 -4.591 30.526 1.00 97.25 85 LEU A O 1
ATOM 646 N N . ALA A 1 86 ? -16.284 -4.734 30.864 1.00 97.75 86 ALA A N 1
ATOM 647 C CA . ALA A 1 86 ? -16.602 -5.018 29.466 1.00 97.75 86 ALA A CA 1
ATOM 648 C C . ALA A 1 86 ? -16.186 -3.867 28.528 1.00 97.75 86 ALA A C 1
ATOM 650 O O . ALA A 1 86 ? -15.736 -4.108 27.409 1.00 97.75 86 ALA A O 1
ATOM 651 N N . ASP A 1 87 ? -16.302 -2.612 28.972 1.00 97.44 87 ASP A N 1
ATOM 652 C CA . ASP A 1 87 ? -15.824 -1.456 28.204 1.00 97.44 87 ASP A CA 1
ATOM 653 C C . ASP A 1 87 ? -14.294 -1.452 28.065 1.00 97.44 87 ASP A C 1
ATOM 655 O O . ASP A 1 87 ? -13.780 -1.210 26.969 1.00 97.44 87 ASP A O 1
ATOM 659 N N . ILE A 1 88 ? -13.568 -1.768 29.142 1.00 97.44 88 ILE A N 1
ATOM 660 C CA . ILE A 1 88 ? -12.101 -1.881 29.130 1.00 97.44 88 ILE A CA 1
ATOM 661 C C . ILE A 1 88 ? -11.657 -3.013 28.201 1.00 97.44 88 ILE A C 1
ATOM 663 O O . ILE A 1 88 ? -10.783 -2.799 27.367 1.00 97.44 88 ILE A O 1
ATOM 667 N N . GLU A 1 89 ? -12.286 -4.186 28.268 1.00 97.50 89 GLU A N 1
ATOM 668 C CA . GLU A 1 89 ? -11.955 -5.318 27.392 1.00 97.50 89 GLU A CA 1
ATOM 669 C C . GLU A 1 89 ? -12.130 -4.970 25.908 1.00 97.50 89 GLU A C 1
ATOM 671 O O . GLU A 1 89 ? -11.283 -5.315 25.079 1.00 97.50 89 GLU A O 1
ATOM 676 N N . ARG A 1 90 ? -13.186 -4.220 25.556 1.00 97.00 90 ARG A N 1
ATOM 677 C CA . ARG A 1 90 ? -13.372 -3.730 24.180 1.00 97.00 90 ARG A CA 1
ATOM 678 C C . ARG A 1 90 ? -12.275 -2.749 23.769 1.00 97.00 90 ARG A C 1
ATOM 680 O O . ARG A 1 90 ? -11.789 -2.826 22.640 1.00 97.00 90 ARG A O 1
ATOM 687 N N . GLN A 1 91 ? -11.866 -1.850 24.664 1.00 96.62 91 GLN A N 1
ATOM 688 C CA . GLN A 1 91 ? -10.763 -0.921 24.401 1.00 96.62 91 GLN A CA 1
ATOM 689 C C . GLN A 1 91 ? -9.426 -1.651 24.244 1.00 96.62 91 GLN A C 1
ATOM 691 O O . GLN A 1 91 ? -8.665 -1.333 23.333 1.00 96.62 91 GLN A O 1
ATOM 696 N N . GLU A 1 92 ? -9.150 -2.660 25.070 1.00 97.38 92 GLU A N 1
ATOM 697 C CA . GLU A 1 92 ? -7.946 -3.481 24.951 1.00 97.38 92 GLU A CA 1
ATOM 698 C C . GLU A 1 92 ? -7.919 -4.267 23.639 1.00 97.38 92 GLU A C 1
ATOM 700 O O . GLU A 1 92 ? -6.879 -4.319 22.984 1.00 97.38 92 GLU A O 1
ATOM 705 N N . ALA A 1 93 ? -9.048 -4.842 23.217 1.00 96.88 93 ALA A N 1
ATOM 706 C CA . ALA A 1 93 ? -9.145 -5.527 21.930 1.00 96.88 93 ALA A CA 1
ATOM 707 C C . ALA A 1 93 ? -8.860 -4.569 20.760 1.00 96.88 93 ALA A C 1
ATOM 709 O O . ALA A 1 93 ? -8.068 -4.895 19.874 1.00 96.88 93 ALA A O 1
ATOM 710 N N . ALA A 1 94 ? -9.429 -3.359 20.789 1.00 95.62 94 ALA A N 1
ATOM 711 C CA . ALA A 1 94 ? -9.160 -2.334 19.782 1.00 95.62 94 ALA A CA 1
ATOM 712 C C . ALA A 1 94 ? -7.687 -1.880 19.785 1.00 95.62 94 ALA A C 1
ATOM 714 O O . ALA A 1 94 ? -7.078 -1.737 18.723 1.00 95.62 94 ALA A O 1
ATOM 715 N N . ALA A 1 95 ? -7.086 -1.708 20.966 1.00 96.50 95 ALA A N 1
ATOM 716 C CA . ALA A 1 95 ? -5.679 -1.347 21.102 1.00 96.50 95 ALA A CA 1
ATOM 717 C C . ALA A 1 95 ? -4.748 -2.451 20.573 1.00 96.50 95 ALA A C 1
ATOM 719 O O . ALA A 1 95 ? -3.779 -2.149 19.878 1.00 96.50 95 ALA A O 1
ATOM 720 N N . ARG A 1 96 ? -5.057 -3.730 20.833 1.00 97.31 96 ARG A N 1
ATOM 721 C CA . ARG A 1 96 ? -4.286 -4.870 20.307 1.00 97.31 96 ARG A CA 1
ATOM 722 C C . ARG A 1 96 ? -4.271 -4.877 18.782 1.00 97.31 96 ARG A C 1
ATOM 724 O O . ARG A 1 96 ? -3.188 -4.913 18.202 1.00 97.31 96 ARG A O 1
ATOM 731 N N . LEU A 1 97 ? -5.433 -4.724 18.146 1.00 97.50 97 LEU A N 1
ATOM 732 C CA . LEU A 1 97 ? -5.528 -4.635 16.685 1.00 97.50 97 LEU A CA 1
ATOM 733 C C . LEU A 1 97 ? -4.693 -3.472 16.128 1.00 97.50 97 LEU A C 1
ATOM 735 O O . LEU A 1 97 ? -3.940 -3.651 15.172 1.00 97.50 97 LEU A O 1
ATOM 739 N N . ALA A 1 98 ? -4.748 -2.297 16.762 1.00 96.56 98 ALA A N 1
ATOM 740 C CA . ALA A 1 98 ? -3.933 -1.154 16.349 1.00 96.56 98 ALA A CA 1
ATOM 741 C C . ALA A 1 98 ? -2.424 -1.442 16.465 1.00 96.56 98 ALA A C 1
ATOM 743 O O . ALA A 1 98 ? -1.658 -1.110 15.560 1.00 96.56 98 ALA A O 1
ATOM 744 N N . THR A 1 99 ? -1.981 -2.098 17.544 1.00 97.50 99 THR A N 1
ATOM 745 C CA . THR A 1 99 ? -0.562 -2.462 17.709 1.00 97.50 99 THR A CA 1
ATOM 746 C C . THR A 1 99 ? -0.087 -3.509 16.702 1.00 97.50 99 THR A C 1
ATOM 748 O O . THR A 1 99 ? 1.064 -3.461 16.270 1.00 97.50 99 THR A O 1
ATOM 751 N N . GLU A 1 100 ? -0.949 -4.443 16.300 1.00 98.12 100 GLU A N 1
ATOM 752 C CA . GLU A 1 100 ? -0.634 -5.433 15.267 1.00 98.12 100 GLU A CA 1
ATOM 753 C C . GLU A 1 100 ? -0.459 -4.779 13.896 1.00 98.12 100 GLU A C 1
ATOM 755 O O . GLU A 1 100 ? 0.491 -5.100 13.180 1.00 98.12 100 GLU A O 1
ATOM 760 N N . GLU A 1 101 ? -1.310 -3.808 13.562 1.00 97.56 101 GLU A N 1
ATOM 761 C CA . GLU A 1 101 ? -1.184 -3.033 12.328 1.00 97.56 101 GLU A CA 1
ATOM 762 C C . GLU A 1 101 ? 0.097 -2.197 12.296 1.00 97.56 101 GLU A C 1
ATOM 764 O O . GLU A 1 101 ? 0.816 -2.219 11.297 1.00 97.56 101 GLU A O 1
ATOM 769 N N . VAL A 1 102 ? 0.447 -1.527 13.400 1.00 98.12 102 VAL A N 1
ATOM 770 C CA . VAL A 1 102 ? 1.723 -0.799 13.502 1.00 98.12 102 VAL A CA 1
ATOM 771 C C . VAL A 1 102 ? 2.902 -1.748 13.296 1.00 98.12 102 VAL A C 1
ATOM 773 O O . VAL A 1 102 ? 3.752 -1.480 12.452 1.00 98.12 102 VAL A O 1
ATOM 776 N N . ARG A 1 103 ? 2.913 -2.908 13.965 1.00 98.12 103 ARG A N 1
ATOM 777 C CA . ARG A 1 103 ? 3.964 -3.923 13.773 1.00 98.12 103 ARG A CA 1
ATOM 778 C C . ARG A 1 103 ? 4.037 -4.429 12.336 1.00 98.12 103 ARG A C 1
ATOM 780 O O . ARG A 1 103 ? 5.124 -4.697 11.831 1.00 98.12 103 ARG A O 1
ATOM 787 N N . ARG A 1 104 ? 2.894 -4.592 11.665 1.00 98.06 104 ARG A N 1
ATOM 788 C CA . ARG A 1 104 ? 2.846 -4.989 10.251 1.00 98.06 104 ARG A CA 1
ATOM 789 C C . ARG A 1 104 ? 3.476 -3.921 9.357 1.00 98.06 104 ARG A C 1
ATOM 791 O O . ARG A 1 104 ? 4.203 -4.266 8.429 1.00 98.06 104 ARG A O 1
ATOM 798 N N . LEU A 1 105 ? 3.204 -2.647 9.630 1.00 97.94 105 LEU A N 1
ATOM 799 C CA . LEU A 1 105 ? 3.796 -1.526 8.901 1.00 97.94 105 LEU A CA 1
ATOM 800 C C . LEU A 1 105 ? 5.298 -1.390 9.171 1.00 97.94 105 LEU A C 1
ATOM 802 O O . LEU A 1 105 ? 6.048 -1.134 8.234 1.00 97.94 105 LEU A O 1
ATOM 806 N N . GLU A 1 106 ? 5.743 -1.613 10.407 1.00 97.88 106 GLU A N 1
ATOM 807 C CA . GLU A 1 106 ? 7.165 -1.624 10.767 1.00 97.88 106 GLU A CA 1
ATOM 808 C C . GLU A 1 106 ? 7.929 -2.710 10.003 1.00 97.88 106 GLU A C 1
ATOM 810 O O . GLU A 1 106 ? 8.921 -2.392 9.358 1.00 97.88 106 GLU A O 1
ATOM 815 N N . ARG A 1 107 ? 7.413 -3.947 9.937 1.00 98.31 107 ARG A N 1
ATOM 816 C CA . ARG A 1 107 ? 8.044 -5.014 9.132 1.00 98.31 107 ARG A CA 1
ATOM 817 C C . ARG A 1 107 ? 8.183 -4.633 7.661 1.00 98.31 107 ARG A C 1
ATOM 819 O O . ARG A 1 107 ? 9.255 -4.777 7.093 1.00 98.31 107 ARG A O 1
ATOM 826 N N . ARG A 1 108 ? 7.123 -4.085 7.054 1.00 98.12 108 ARG A N 1
ATOM 827 C CA . ARG A 1 108 ? 7.175 -3.620 5.655 1.00 98.12 108 ARG A CA 1
ATOM 828 C C . ARG A 1 108 ? 8.191 -2.499 5.462 1.00 98.12 108 ARG A C 1
ATOM 830 O O . ARG A 1 108 ? 8.839 -2.431 4.425 1.00 98.12 108 ARG A O 1
ATOM 837 N N . ARG A 1 109 ? 8.318 -1.596 6.437 1.00 98.06 109 ARG A N 1
ATOM 838 C CA . ARG A 1 109 ? 9.330 -0.537 6.407 1.00 98.06 109 ARG A CA 1
ATOM 839 C C . ARG A 1 109 ? 10.739 -1.133 6.443 1.00 98.06 109 ARG A C 1
ATOM 841 O O . ARG A 1 109 ? 11.585 -0.672 5.680 1.00 98.06 109 ARG A O 1
ATOM 848 N N . ASP A 1 110 ? 10.974 -2.126 7.293 1.00 97.94 110 ASP A N 1
ATOM 849 C CA . ASP A 1 110 ? 12.274 -2.789 7.413 1.00 97.94 110 ASP A CA 1
ATOM 850 C C . ASP A 1 110 ? 12.625 -3.561 6.130 1.00 97.94 110 ASP A C 1
ATOM 852 O O . ASP A 1 110 ? 13.709 -3.361 5.587 1.00 97.94 110 ASP A O 1
ATOM 856 N N . GLU A 1 111 ? 11.673 -4.307 5.556 1.00 98.00 111 GLU A N 1
ATOM 857 C CA . GLU A 1 111 ? 11.813 -4.985 4.254 1.00 98.00 111 GLU A CA 1
ATOM 858 C C . GLU A 1 111 ? 12.166 -4.000 3.122 1.00 98.00 111 GLU A C 1
ATOM 860 O O . GLU A 1 111 ? 13.042 -4.264 2.293 1.00 98.00 111 GLU A O 1
ATOM 865 N N . ILE A 1 112 ? 11.516 -2.828 3.086 1.00 97.62 112 ILE A N 1
ATOM 866 C CA . ILE A 1 112 ? 11.828 -1.774 2.109 1.00 97.62 112 ILE A CA 1
ATOM 867 C C . ILE A 1 112 ? 13.239 -1.225 2.339 1.00 97.62 112 ILE A C 1
ATOM 869 O O . ILE A 1 112 ? 13.966 -0.995 1.373 1.00 97.62 112 ILE A O 1
ATOM 873 N N . ALA A 1 113 ? 13.637 -1.006 3.593 1.00 97.31 113 ALA A N 1
ATOM 874 C CA . ALA A 1 113 ? 14.967 -0.501 3.919 1.00 97.31 113 ALA A CA 1
ATOM 875 C C . ALA A 1 113 ? 16.068 -1.500 3.531 1.00 97.31 113 ALA A C 1
ATOM 877 O O . ALA A 1 113 ? 17.121 -1.089 3.051 1.00 97.31 113 ALA A O 1
ATOM 878 N N . GLU A 1 114 ? 15.830 -2.800 3.702 1.00 97.69 114 GLU A N 1
ATOM 879 C CA . GLU A 1 114 ? 16.725 -3.864 3.236 1.00 97.69 114 GLU A CA 1
ATOM 880 C C . GLU A 1 114 ? 16.804 -3.900 1.709 1.00 97.69 114 GLU A C 1
ATOM 882 O O . GLU A 1 114 ? 17.897 -3.782 1.157 1.00 97.69 114 GLU A O 1
ATOM 887 N N . SER A 1 115 ? 15.656 -3.901 1.027 1.00 96.25 115 SER A N 1
ATOM 888 C CA . SER A 1 115 ? 15.590 -3.868 -0.441 1.00 96.25 115 SER A CA 1
ATOM 889 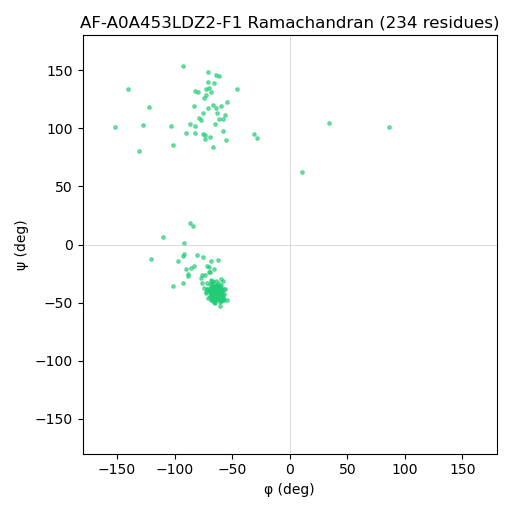C C . SER A 1 115 ? 16.324 -2.653 -1.026 1.00 96.25 115 SER A C 1
ATOM 891 O O . SER A 1 115 ? 16.998 -2.744 -2.049 1.00 96.25 115 SER A O 1
ATOM 893 N N . GLN A 1 116 ? 16.229 -1.488 -0.377 1.00 96.56 116 GLN A N 1
ATOM 894 C CA . GLN A 1 116 ? 16.954 -0.287 -0.799 1.00 96.56 116 GLN A CA 1
ATOM 895 C C . GLN A 1 116 ? 18.471 -0.442 -0.675 1.00 96.56 116 GLN A C 1
ATOM 897 O O . GLN A 1 116 ? 19.194 0.045 -1.542 1.00 96.56 116 GLN A O 1
ATOM 902 N N . ARG A 1 117 ? 18.966 -1.121 0.367 1.00 97.62 117 ARG A N 1
ATOM 903 C CA . ARG A 1 117 ? 20.403 -1.405 0.507 1.00 97.62 117 ARG A CA 1
ATOM 904 C C . ARG A 1 117 ? 20.882 -2.344 -0.593 1.00 97.62 117 ARG A C 1
ATOM 906 O O . ARG A 1 117 ? 21.910 -2.068 -1.202 1.00 97.62 117 ARG A O 1
ATOM 913 N N . GLU A 1 118 ? 20.115 -3.389 -0.889 1.00 97.19 118 GLU A N 1
ATOM 914 C CA . GLU A 1 118 ? 20.423 -4.319 -1.981 1.00 97.19 118 GLU A CA 1
ATOM 915 C C . GLU A 1 118 ? 20.455 -3.610 -3.339 1.00 97.19 118 GLU A C 1
ATOM 917 O O . GLU A 1 118 ? 21.367 -3.834 -4.131 1.00 97.19 118 GLU A O 1
ATOM 922 N N . LEU A 1 119 ? 19.516 -2.692 -3.598 1.00 97.50 119 LEU A N 1
ATOM 923 C CA . LEU A 1 119 ? 19.513 -1.885 -4.823 1.00 97.50 119 LEU A CA 1
ATOM 924 C C . LEU A 1 119 ? 20.734 -0.966 -4.928 1.00 97.50 119 LEU A C 1
ATOM 926 O O . LEU A 1 119 ? 21.268 -0.798 -6.023 1.00 97.50 119 LEU A O 1
ATOM 930 N N . LEU A 1 120 ? 21.178 -0.367 -3.817 1.00 96.38 120 LEU A N 1
ATOM 931 C CA . LEU A 1 120 ? 22.392 0.454 -3.805 1.00 96.38 120 LEU A CA 1
ATOM 932 C C . LEU A 1 120 ? 23.634 -0.391 -4.100 1.00 96.38 120 LEU A C 1
ATOM 934 O O . LEU A 1 120 ? 24.437 0.003 -4.940 1.00 96.38 120 LEU A O 1
ATOM 938 N N . GLN A 1 121 ? 23.745 -1.571 -3.489 1.00 97.62 121 GLN A N 1
ATOM 939 C CA . GLN A 1 121 ? 24.843 -2.500 -3.752 1.00 97.62 121 GLN A CA 1
ATOM 940 C C . GLN A 1 121 ? 24.831 -3.000 -5.205 1.00 97.62 121 GLN A C 1
ATOM 942 O O . GLN A 1 121 ? 25.860 -3.018 -5.874 1.00 97.62 121 GLN A O 1
ATOM 947 N N . ALA A 1 122 ? 23.660 -3.371 -5.727 1.00 96.81 122 ALA A N 1
ATOM 948 C CA . ALA A 1 122 ? 23.513 -3.787 -7.117 1.00 96.81 122 ALA A CA 1
ATOM 949 C C . ALA A 1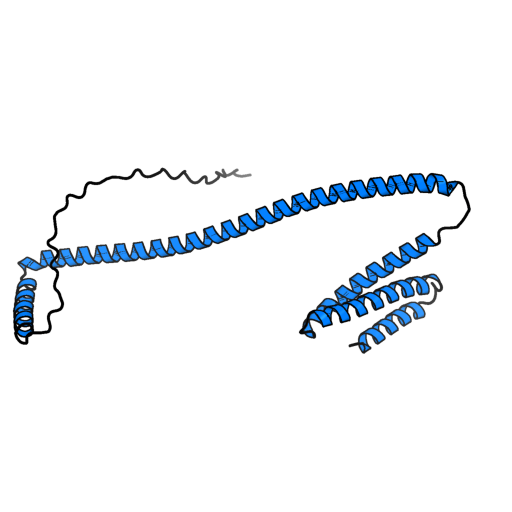 122 ? 23.897 -2.668 -8.090 1.00 96.81 122 ALA A C 1
ATOM 951 O O . ALA A 1 122 ? 24.504 -2.933 -9.126 1.00 96.81 122 ALA A O 1
ATOM 952 N N . ARG A 1 123 ? 23.572 -1.416 -7.753 1.00 96.62 123 ARG A N 1
ATOM 953 C CA . ARG A 1 123 ? 23.948 -0.256 -8.557 1.00 96.62 123 ARG A CA 1
ATOM 954 C C . ARG A 1 123 ? 25.455 -0.015 -8.564 1.00 96.62 123 ARG A C 1
ATOM 956 O O . ARG A 1 123 ? 25.992 0.232 -9.633 1.00 96.62 123 ARG A O 1
ATOM 963 N N . GLU A 1 124 ? 26.123 -0.136 -7.422 1.00 97.19 124 GLU A N 1
ATOM 964 C CA . GLU A 1 124 ? 27.585 -0.026 -7.344 1.00 97.19 124 GLU A CA 1
ATOM 965 C C . GLU A 1 124 ? 28.270 -1.065 -8.245 1.00 97.19 124 GLU A C 1
ATOM 967 O O . GLU A 1 124 ? 29.106 -0.706 -9.070 1.00 97.19 124 GLU A O 1
ATOM 972 N N . MET A 1 125 ? 27.822 -2.327 -8.206 1.00 94.69 125 MET A N 1
ATOM 973 C CA . MET A 1 125 ? 28.337 -3.369 -9.107 1.00 94.69 125 MET A CA 1
ATOM 974 C C . MET A 1 125 ? 28.101 -3.049 -10.592 1.00 94.69 125 MET A C 1
ATOM 976 O O . MET A 1 125 ? 28.929 -3.382 -11.439 1.00 94.69 125 MET A O 1
ATOM 980 N N . ILE A 1 126 ? 26.967 -2.424 -10.932 1.00 95.75 126 ILE A N 1
ATOM 981 C CA . ILE A 1 126 ? 26.684 -1.986 -12.307 1.00 95.75 126 ILE A CA 1
ATOM 982 C C . ILE A 1 126 ? 27.630 -0.858 -12.711 1.00 95.75 126 ILE A C 1
ATOM 984 O O . ILE A 1 126 ? 28.140 -0.889 -13.827 1.00 95.75 126 ILE A O 1
ATOM 988 N N . ASP A 1 127 ? 27.879 0.109 -11.832 1.00 96.06 127 ASP A N 1
ATOM 989 C CA . ASP A 1 127 ? 28.768 1.234 -12.114 1.00 96.06 127 ASP A CA 1
ATOM 990 C C . ASP A 1 127 ? 30.221 0.742 -12.304 1.00 96.06 127 ASP A C 1
ATOM 992 O O . ASP A 1 127 ? 30.900 1.175 -13.236 1.00 96.06 127 ASP A O 1
ATOM 996 N N . GLU A 1 128 ? 30.678 -0.244 -11.523 1.00 93.50 128 GLU A N 1
ATOM 997 C CA . GLU A 1 128 ? 31.972 -0.918 -11.727 1.00 93.50 128 GLU A CA 1
ATOM 998 C C . GLU A 1 128 ? 32.026 -1.697 -13.052 1.00 93.50 128 GLU A C 1
ATOM 1000 O O 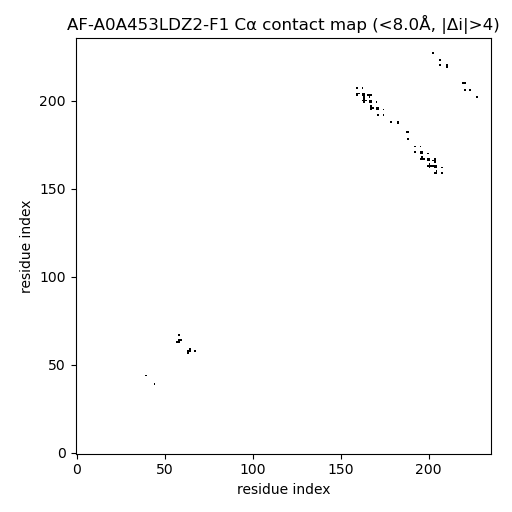. GLU A 1 128 ? 32.990 -1.592 -13.821 1.00 93.50 128 GLU A O 1
ATOM 1005 N N . ALA A 1 129 ? 30.972 -2.456 -13.365 1.00 92.81 129 ALA A N 1
ATOM 1006 C CA . ALA A 1 129 ? 30.855 -3.176 -14.631 1.00 92.81 129 ALA A CA 1
ATOM 1007 C C . ALA A 1 129 ? 30.808 -2.216 -15.836 1.00 92.81 129 ALA A C 1
ATOM 1009 O O . ALA A 1 129 ? 31.359 -2.511 -16.896 1.00 92.81 129 ALA A O 1
ATOM 1010 N N . GLN A 1 130 ? 30.185 -1.046 -15.683 1.00 92.81 130 GLN A N 1
ATOM 1011 C CA . GLN A 1 130 ? 30.194 -0.001 -16.700 1.00 92.81 130 GLN A CA 1
ATOM 1012 C C . GLN A 1 130 ? 31.582 0.601 -16.864 1.00 92.81 130 GLN A C 1
ATOM 1014 O O . GLN A 1 130 ? 32.039 0.677 -17.998 1.00 92.81 130 GLN A O 1
ATOM 1019 N N . CYS A 1 131 ? 32.269 0.962 -15.775 1.00 86.38 131 CYS A N 1
ATOM 1020 C CA . CYS A 1 131 ? 33.625 1.514 -15.831 1.00 86.38 131 CYS A CA 1
ATOM 1021 C C . CYS A 1 131 ? 34.615 0.547 -16.498 1.00 86.38 131 CYS A C 1
ATOM 1023 O O . CYS A 1 131 ? 35.436 0.959 -17.318 1.00 86.38 131 CYS A O 1
ATOM 1025 N N . THR A 1 132 ? 34.528 -0.747 -16.181 1.00 88.88 132 THR A N 1
ATOM 1026 C CA . THR A 1 132 ? 35.366 -1.781 -16.813 1.00 88.88 132 THR A CA 1
ATOM 1027 C C . THR A 1 132 ? 35.037 -1.955 -18.295 1.00 88.88 132 THR A C 1
ATOM 1029 O O . THR A 1 132 ? 35.950 -2.085 -19.112 1.00 88.88 132 THR A O 1
ATOM 1032 N N . LEU A 1 133 ? 33.756 -1.889 -18.673 1.00 82.69 133 LEU A N 1
ATOM 1033 C CA . LEU A 1 133 ? 33.340 -1.919 -20.074 1.00 82.69 133 LEU A CA 1
ATOM 1034 C C . LEU A 1 133 ? 33.783 -0.665 -20.842 1.00 82.69 133 LEU A C 1
ATOM 1036 O O . LEU A 1 133 ? 34.269 -0.801 -21.962 1.00 82.69 133 LEU A O 1
ATOM 1040 N N . THR A 1 134 ? 33.638 0.540 -20.279 1.00 86.50 134 THR A N 1
ATOM 1041 C CA . THR A 1 134 ? 34.076 1.786 -20.929 1.00 86.50 134 THR A CA 1
ATOM 1042 C C . THR A 1 134 ? 35.588 1.838 -21.064 1.00 86.50 134 THR A C 1
ATOM 1044 O O . THR A 1 134 ? 36.063 2.153 -22.147 1.00 86.50 134 THR A O 1
ATOM 1047 N N . SER A 1 135 ? 36.346 1.428 -20.042 1.00 76.25 135 SER A N 1
ATOM 1048 C CA . SER A 1 135 ? 37.807 1.307 -20.144 1.00 76.25 135 SER A CA 1
ATOM 1049 C C . SER A 1 135 ? 38.219 0.277 -21.203 1.00 76.25 135 SER A C 1
ATOM 1051 O O . SER A 1 135 ? 39.083 0.560 -22.025 1.00 76.25 135 SER A O 1
ATOM 1053 N N . SER A 1 136 ? 37.549 -0.881 -21.268 1.00 78.06 136 SER A N 1
ATOM 1054 C CA . SER A 1 136 ? 37.792 -1.878 -22.321 1.00 78.06 136 SER A CA 1
ATOM 1055 C C . SER A 1 136 ? 37.441 -1.363 -23.725 1.00 78.06 136 SER A C 1
ATOM 1057 O O . SER A 1 136 ? 38.124 -1.705 -24.694 1.00 78.06 136 SER A O 1
ATOM 1059 N N . LEU A 1 137 ? 36.379 -0.561 -23.858 1.00 77.06 137 LEU A N 1
ATOM 1060 C CA . LEU A 1 137 ? 35.975 0.065 -25.117 1.00 77.06 137 LEU A CA 1
ATOM 1061 C C . LEU A 1 137 ? 36.968 1.151 -25.546 1.00 77.06 137 LEU A C 1
ATOM 1063 O O . LEU A 1 137 ? 37.259 1.235 -26.734 1.00 77.06 137 LEU A O 1
ATOM 1067 N N . GLU A 1 138 ? 37.480 1.955 -24.614 1.00 72.06 138 GLU A N 1
ATOM 1068 C CA . GLU A 1 138 ? 38.510 2.972 -24.862 1.00 72.06 138 GLU A CA 1
ATOM 1069 C C . GLU A 1 138 ? 39.844 2.337 -25.268 1.00 72.06 138 GLU A C 1
ATOM 1071 O O . GLU A 1 138 ? 40.445 2.756 -26.256 1.00 72.06 138 GLU A O 1
ATOM 1076 N N . ASP A 1 139 ? 40.256 1.251 -24.611 1.00 64.00 139 ASP A N 1
ATOM 1077 C CA . ASP A 1 139 ? 41.420 0.473 -25.044 1.00 64.00 139 ASP A CA 1
ATOM 1078 C C . ASP A 1 139 ? 41.202 -0.091 -26.456 1.00 64.00 139 ASP A C 1
ATOM 1080 O O . ASP A 1 139 ? 42.081 -0.012 -27.313 1.00 64.00 139 ASP A O 1
ATOM 1084 N N . ARG A 1 140 ? 40.004 -0.611 -26.758 1.00 59.75 140 ARG A N 1
ATOM 1085 C CA . ARG A 1 140 ? 39.671 -1.116 -28.100 1.00 59.75 140 ARG A CA 1
ATOM 1086 C C . ARG A 1 140 ? 39.572 -0.007 -29.149 1.00 59.75 140 ARG A C 1
ATOM 1088 O O . ARG A 1 140 ? 39.957 -0.230 -30.296 1.00 59.75 140 ARG A O 1
ATOM 1095 N N . SER A 1 141 ? 39.060 1.169 -28.795 1.00 55.66 141 SER A N 1
ATOM 1096 C CA . SER A 1 141 ? 38.954 2.311 -29.704 1.00 55.66 141 SER A CA 1
ATOM 1097 C C . SER A 1 141 ? 40.328 2.914 -29.994 1.00 55.66 141 SER A C 1
ATOM 1099 O O . SER A 1 141 ? 40.586 3.282 -31.138 1.00 55.66 141 SER A O 1
ATOM 1101 N N . PHE A 1 142 ? 41.257 2.892 -29.034 1.00 43.34 142 PHE A N 1
ATOM 1102 C CA . PHE A 1 142 ? 42.656 3.263 -29.248 1.00 43.34 142 PHE A CA 1
ATOM 1103 C C . PHE A 1 142 ? 43.339 2.379 -30.311 1.00 43.34 142 PHE A C 1
ATOM 1105 O O . PHE A 1 142 ? 44.030 2.900 -31.184 1.00 43.34 142 PHE A O 1
ATOM 1112 N N . TRP A 1 143 ? 43.069 1.065 -30.334 1.00 47.69 143 TRP A N 1
ATOM 1113 C CA . TRP A 1 143 ? 43.550 0.162 -31.398 1.00 47.69 143 TRP A CA 1
ATOM 1114 C C . TRP A 1 143 ? 42.761 0.271 -32.717 1.00 47.69 143 TRP A C 1
ATOM 1116 O O . TRP A 1 143 ? 43.327 0.057 -33.789 1.00 47.69 143 TRP A O 1
ATOM 1126 N N . ASN A 1 144 ? 41.477 0.643 -32.672 1.00 45.00 144 ASN A N 1
ATOM 1127 C CA . ASN A 1 144 ? 40.634 0.797 -33.866 1.00 45.00 144 ASN A CA 1
ATOM 1128 C C . ASN A 1 144 ? 40.789 2.160 -34.570 1.00 45.00 144 ASN A C 1
ATOM 1130 O O . ASN A 1 144 ? 40.480 2.268 -35.752 1.00 45.00 144 ASN A O 1
ATOM 1134 N N . THR A 1 145 ? 41.324 3.190 -33.906 1.00 42.69 145 THR A N 1
ATOM 1135 C CA . THR A 1 145 ? 41.595 4.512 -34.520 1.00 42.69 145 THR A CA 1
ATOM 1136 C C . THR A 1 145 ? 42.949 4.548 -35.251 1.00 42.69 145 THR A C 1
ATOM 1138 O O . THR A 1 145 ? 43.477 5.609 -35.565 1.00 42.69 145 THR A O 1
ATOM 1141 N N . SER A 1 146 ? 43.532 3.379 -35.540 1.00 41.88 146 SER A N 1
ATOM 1142 C CA . SER A 1 146 ? 44.673 3.220 -36.451 1.00 41.88 146 SER A CA 1
ATOM 1143 C C . SER A 1 146 ? 44.288 2.516 -37.762 1.00 41.88 146 SER A C 1
ATOM 1145 O O . SER A 1 146 ? 45.166 2.203 -38.569 1.00 41.88 146 SER A O 1
ATOM 1147 N N . GLY A 1 147 ? 43.002 2.255 -38.013 1.00 41.47 147 GLY A N 1
ATOM 1148 C CA . GLY A 1 147 ? 42.587 1.530 -39.209 1.00 41.47 147 GLY A CA 1
ATOM 1149 C C . GLY A 1 147 ? 41.191 1.887 -39.691 1.00 41.47 147 GLY A C 1
ATOM 1150 O O . GLY A 1 147 ? 40.221 1.321 -39.212 1.00 41.47 147 GLY A O 1
ATOM 1151 N N . GLY A 1 148 ? 41.140 2.734 -40.720 1.00 38.44 148 GLY A N 1
ATOM 1152 C CA . GLY A 1 148 ? 40.114 2.656 -41.760 1.00 38.44 148 GLY A CA 1
ATOM 1153 C C . GLY A 1 148 ? 38.804 3.388 -41.482 1.00 38.44 148 GLY A C 1
ATOM 1154 O O . GLY A 1 148 ? 37.918 2.895 -40.802 1.00 38.44 148 GLY A O 1
ATOM 1155 N N . GLU A 1 149 ? 38.706 4.553 -42.106 1.00 48.31 149 GLU A N 1
ATOM 1156 C CA . GLU A 1 149 ? 37.518 5.281 -42.553 1.00 48.31 149 GLU A CA 1
ATOM 1157 C C . GLU A 1 149 ? 36.295 4.399 -42.896 1.00 48.31 149 GLU A C 1
ATOM 1159 O O . GLU A 1 149 ? 36.117 3.985 -44.035 1.00 48.31 149 GLU A O 1
ATOM 1164 N N . ASP A 1 150 ? 35.421 4.170 -41.914 1.00 45.16 150 ASP A N 1
ATOM 1165 C CA . ASP A 1 150 ? 34.023 3.781 -42.121 1.00 45.16 150 ASP A CA 1
ATOM 1166 C C . ASP A 1 150 ? 33.143 4.746 -41.318 1.00 45.16 150 ASP A C 1
ATOM 1168 O O . ASP A 1 150 ? 33.041 4.709 -40.092 1.00 45.16 150 ASP A O 1
ATOM 1172 N N . ILE A 1 151 ? 32.539 5.676 -42.046 1.00 45.50 151 ILE A N 1
ATOM 1173 C CA . ILE A 1 151 ? 31.618 6.687 -41.541 1.00 45.50 151 ILE A CA 1
ATOM 1174 C C . ILE A 1 151 ? 30.383 5.996 -40.925 1.00 45.50 151 ILE A C 1
ATOM 1176 O O . ILE A 1 151 ? 29.558 5.410 -41.621 1.00 45.50 151 ILE A O 1
ATOM 1180 N N . ASP A 1 152 ? 30.321 6.055 -39.594 1.00 56.44 152 ASP A N 1
ATOM 1181 C CA . ASP A 1 152 ? 29.203 5.995 -38.636 1.00 56.44 152 ASP A CA 1
ATOM 1182 C C . ASP A 1 152 ? 27.794 5.584 -39.134 1.00 56.44 152 ASP A C 1
ATOM 1184 O O . ASP A 1 152 ? 26.805 6.308 -39.023 1.00 56.44 152 ASP A O 1
ATOM 1188 N N . LYS A 1 153 ? 27.676 4.355 -39.638 1.00 56.50 153 LYS A N 1
ATOM 1189 C CA . LYS A 1 153 ? 26.397 3.691 -39.952 1.00 56.50 153 LYS A CA 1
ATOM 1190 C C . LYS A 1 153 ? 25.597 3.306 -38.700 1.00 56.50 153 LYS A C 1
ATOM 1192 O O . LYS A 1 153 ? 24.394 3.039 -38.780 1.00 56.50 153 LYS A O 1
ATOM 1197 N N . ASP A 1 154 ? 26.258 3.237 -37.550 1.00 55.88 154 ASP A N 1
ATOM 1198 C CA . ASP A 1 154 ? 25.665 2.752 -36.308 1.00 55.88 154 ASP A CA 1
ATOM 1199 C C . ASP A 1 154 ? 24.975 3.860 -35.496 1.00 55.88 154 ASP A C 1
ATOM 1201 O O . ASP A 1 154 ? 23.980 3.567 -34.821 1.00 55.88 154 ASP A O 1
ATOM 1205 N N . SER A 1 155 ? 25.359 5.137 -35.630 1.00 57.91 155 SER A N 1
ATOM 1206 C CA . SER A 1 155 ? 24.599 6.239 -35.015 1.00 57.91 155 SER A CA 1
ATOM 1207 C C . SER A 1 155 ? 23.189 6.395 -35.590 1.00 57.91 155 SER A C 1
ATOM 1209 O O . SER A 1 155 ? 22.229 6.570 -34.834 1.00 57.91 155 SER A O 1
ATOM 1211 N N . GLU A 1 156 ? 23.007 6.224 -36.903 1.00 58.31 156 GLU A N 1
ATOM 1212 C CA . GLU A 1 156 ? 21.682 6.255 -37.541 1.00 58.31 156 GLU A CA 1
ATOM 1213 C C . GLU A 1 156 ? 20.774 5.109 -37.052 1.00 58.31 156 GLU A C 1
ATOM 1215 O O . GLU A 1 156 ? 19.546 5.252 -36.936 1.00 58.31 156 GLU A O 1
ATOM 1220 N N . ARG A 1 157 ? 21.379 3.963 -36.714 1.00 64.81 157 ARG A N 1
ATOM 1221 C CA . ARG A 1 157 ? 20.683 2.799 -36.147 1.00 64.81 157 ARG A CA 1
ATOM 1222 C C . ARG A 1 157 ? 20.275 3.044 -34.701 1.00 64.81 157 ARG A C 1
ATOM 1224 O O . ARG A 1 157 ? 19.144 2.718 -34.334 1.00 64.81 157 ARG A O 1
ATOM 1231 N N . LEU A 1 158 ? 21.139 3.672 -33.905 1.00 61.41 158 LEU A N 1
ATOM 1232 C CA . LEU A 1 158 ? 20.858 4.013 -32.510 1.00 61.41 158 LEU A CA 1
ATOM 1233 C C . LEU A 1 158 ? 19.723 5.045 -32.397 1.00 61.41 158 LEU A C 1
ATOM 1235 O O . LEU A 1 158 ? 18.812 4.923 -31.574 1.00 61.41 158 LEU A O 1
ATOM 1239 N N . GLU A 1 159 ? 19.720 6.030 -33.289 1.00 67.44 159 GLU A N 1
ATOM 1240 C CA . GLU A 1 159 ? 18.656 7.023 -33.396 1.00 67.44 159 GLU A CA 1
ATOM 1241 C C . GLU A 1 159 ? 17.296 6.415 -33.786 1.00 67.44 159 GLU A C 1
ATOM 1243 O O . GLU A 1 159 ? 16.237 6.855 -33.313 1.00 67.44 159 GLU A O 1
ATOM 1248 N N . SER A 1 160 ? 17.321 5.391 -34.639 1.00 62.38 160 SER A N 1
ATOM 1249 C CA . SER A 1 160 ? 16.141 4.623 -35.041 1.00 62.38 160 SER A CA 1
ATOM 1250 C C . SER A 1 160 ? 15.640 3.731 -33.902 1.00 62.38 160 SER A C 1
ATOM 1252 O O . SER A 1 160 ? 14.434 3.670 -33.659 1.00 62.38 160 SER A O 1
ATOM 1254 N N . ALA A 1 161 ? 16.549 3.126 -33.132 1.00 72.31 161 ALA A N 1
ATOM 1255 C CA . ALA A 1 161 ? 16.216 2.346 -31.943 1.00 72.31 161 ALA A CA 1
ATOM 1256 C C . ALA A 1 161 ? 15.559 3.209 -30.851 1.00 72.31 161 ALA A C 1
ATOM 1258 O O . ALA A 1 161 ? 14.562 2.801 -30.256 1.00 72.31 161 ALA A O 1
ATOM 1259 N N . LYS A 1 162 ? 16.037 4.443 -30.639 1.00 73.38 162 LYS A N 1
ATOM 1260 C CA . LYS A 1 162 ? 15.418 5.394 -29.700 1.00 73.38 162 LYS A CA 1
ATOM 1261 C C . LYS A 1 162 ? 13.993 5.767 -30.113 1.00 73.38 162 LYS A C 1
ATOM 1263 O O . LYS A 1 162 ? 13.094 5.795 -29.275 1.00 73.38 162 LYS A O 1
ATOM 1268 N N . ALA A 1 163 ? 13.772 6.030 -31.402 1.00 72.94 163 ALA A N 1
ATOM 1269 C CA . ALA A 1 163 ? 12.436 6.319 -31.924 1.00 72.94 163 ALA A CA 1
ATOM 1270 C C . ALA A 1 163 ? 11.494 5.109 -31.786 1.00 72.94 163 ALA A C 1
ATOM 1272 O O . ALA A 1 163 ? 10.339 5.274 -31.390 1.00 72.94 163 ALA A O 1
ATOM 1273 N N . ALA A 1 164 ? 12.002 3.898 -32.037 1.00 74.62 164 ALA A N 1
ATOM 1274 C CA . ALA A 1 164 ? 11.270 2.652 -31.832 1.00 74.62 164 ALA A CA 1
ATOM 1275 C C . ALA A 1 164 ? 10.848 2.475 -30.367 1.00 74.62 164 ALA A C 1
ATOM 1277 O O . ALA A 1 164 ? 9.686 2.185 -30.094 1.00 74.62 164 ALA A O 1
ATOM 1278 N N . ALA A 1 165 ? 11.773 2.703 -29.430 1.00 71.00 165 ALA A N 1
ATOM 1279 C CA . ALA A 1 165 ? 11.531 2.561 -27.998 1.00 71.00 165 ALA A CA 1
ATOM 1280 C C . ALA A 1 165 ? 10.471 3.552 -27.493 1.00 71.00 165 ALA A C 1
ATOM 1282 O O . ALA A 1 165 ? 9.527 3.150 -26.813 1.00 71.00 165 ALA A O 1
ATOM 1283 N N . ILE A 1 166 ? 10.578 4.831 -27.875 1.00 80.12 166 ILE A N 1
ATOM 1284 C CA . ILE A 1 166 ? 9.618 5.869 -27.466 1.00 80.12 166 ILE A CA 1
ATOM 1285 C C . ILE A 1 166 ? 8.221 5.567 -28.025 1.00 80.12 166 ILE A C 1
ATOM 1287 O O . ILE A 1 166 ? 7.244 5.583 -27.276 1.00 80.12 166 ILE A O 1
ATOM 1291 N N . SER A 1 167 ? 8.122 5.231 -29.316 1.00 73.19 167 SER A N 1
ATOM 1292 C CA . SER A 1 167 ? 6.853 4.861 -29.957 1.00 73.19 167 SER A CA 1
ATOM 1293 C C . SER A 1 167 ? 6.240 3.623 -29.297 1.00 73.19 167 SER A C 1
ATOM 1295 O O . SER A 1 167 ? 5.075 3.637 -28.921 1.00 73.19 167 SER A O 1
ATOM 1297 N N . SER A 1 168 ? 7.047 2.591 -29.040 1.00 77.94 168 SER A N 1
ATOM 1298 C CA . SER A 1 168 ? 6.637 1.352 -28.374 1.00 77.94 168 SER A CA 1
ATOM 1299 C C . SER A 1 168 ? 6.030 1.587 -26.987 1.00 77.94 168 SER A C 1
ATOM 1301 O O . SER A 1 168 ? 4.951 1.076 -26.692 1.00 77.94 168 SER A O 1
ATOM 1303 N N . ILE A 1 169 ? 6.682 2.392 -26.142 1.00 78.75 169 ILE A N 1
ATOM 1304 C CA . ILE A 1 169 ? 6.186 2.711 -24.793 1.00 78.75 169 ILE A CA 1
ATOM 1305 C C . ILE A 1 169 ? 4.853 3.464 -24.877 1.00 78.75 169 ILE A C 1
ATOM 1307 O O . ILE A 1 169 ? 3.895 3.098 -24.196 1.00 78.75 169 ILE A O 1
ATOM 1311 N N . ILE A 1 170 ? 4.764 4.473 -25.749 1.00 81.94 170 ILE A N 1
ATOM 1312 C CA . ILE A 1 170 ? 3.539 5.260 -25.944 1.00 81.94 170 ILE A CA 1
ATOM 1313 C C . ILE A 1 170 ? 2.412 4.382 -26.509 1.00 81.94 170 ILE A C 1
ATOM 1315 O O . ILE A 1 170 ? 1.272 4.486 -26.063 1.00 81.94 170 ILE A O 1
ATOM 1319 N N . GLY A 1 171 ? 2.721 3.475 -27.439 1.00 75.62 171 GLY A N 1
ATOM 1320 C CA . GLY A 1 171 ? 1.772 2.528 -28.023 1.00 75.62 171 GLY A CA 1
ATOM 1321 C C . GLY A 1 171 ? 1.212 1.532 -27.010 1.00 75.62 171 GLY A C 1
ATOM 1322 O O . GLY A 1 171 ? 0.009 1.267 -27.013 1.00 75.62 171 GLY A O 1
ATOM 1323 N N . VAL A 1 172 ? 2.056 1.027 -26.104 1.00 75.12 172 VAL A N 1
ATOM 1324 C CA . VAL A 1 172 ? 1.628 0.156 -25.001 1.00 75.12 172 VAL A CA 1
ATOM 1325 C C . VAL A 1 172 ? 0.770 0.943 -24.005 1.00 75.12 172 VAL A C 1
ATOM 1327 O O . VAL A 1 172 ? -0.341 0.505 -23.706 1.00 75.12 172 VAL A O 1
ATOM 1330 N N . LEU A 1 173 ? 1.197 2.141 -23.585 1.00 74.81 173 LEU A N 1
ATOM 1331 C CA . LEU A 1 173 ? 0.434 3.021 -22.683 1.00 74.81 173 LEU A CA 1
ATOM 1332 C C . LEU A 1 173 ? -0.933 3.425 -23.248 1.00 74.81 173 LEU A C 1
ATOM 1334 O O . LEU A 1 173 ? -1.919 3.412 -22.519 1.00 74.81 173 LEU A O 1
ATOM 1338 N N . ALA A 1 174 ? -1.020 3.710 -24.547 1.00 73.62 174 ALA A N 1
ATOM 1339 C CA . ALA A 1 174 ? -2.281 4.018 -25.216 1.00 73.62 174 ALA A CA 1
ATOM 1340 C C . ALA A 1 174 ? -3.205 2.792 -25.355 1.00 73.62 174 ALA A C 1
ATOM 1342 O O . ALA A 1 174 ? -4.421 2.945 -25.466 1.00 73.62 174 ALA A O 1
ATOM 1343 N N . SER A 1 175 ? -2.650 1.574 -25.342 1.00 63.81 175 SER A N 1
ATOM 1344 C CA . SER A 1 175 ? -3.417 0.322 -25.441 1.00 63.81 175 SER A CA 1
ATOM 1345 C C . SER A 1 175 ? -3.858 -0.264 -24.091 1.00 63.81 175 SER A C 1
ATOM 1347 O O . SER A 1 175 ? -4.836 -1.013 -24.037 1.00 63.81 175 SER A O 1
ATOM 1349 N N . LEU A 1 176 ? -3.192 0.119 -22.996 1.00 65.31 176 LEU A N 1
ATOM 1350 C CA . LEU A 1 176 ? -3.492 -0.312 -21.627 1.00 65.31 176 LEU A CA 1
ATOM 1351 C C . LEU A 1 176 ? -4.905 0.045 -21.121 1.00 65.31 176 LEU A C 1
ATOM 1353 O O . LEU A 1 176 ? -5.551 -0.852 -20.579 1.00 65.31 176 LEU A O 1
ATOM 1357 N N . PRO A 1 177 ? -5.442 1.272 -21.308 1.00 65.19 177 PRO A N 1
ATOM 1358 C CA . PRO A 1 177 ? -6.775 1.617 -20.802 1.00 65.19 177 PRO A CA 1
ATOM 1359 C C . PRO A 1 177 ? -7.918 0.882 -21.518 1.00 65.19 177 PRO A C 1
ATOM 1361 O O . PRO A 1 177 ? -9.041 0.889 -21.028 1.00 65.19 177 PRO A O 1
ATOM 1364 N N . ILE A 1 178 ? -7.645 0.253 -22.666 1.00 59.56 178 ILE A N 1
ATOM 1365 C CA . ILE A 1 178 ? -8.641 -0.466 -23.475 1.00 59.56 178 ILE A CA 1
ATOM 1366 C C . ILE A 1 178 ? -8.535 -1.982 -23.241 1.00 59.56 178 ILE A C 1
ATOM 1368 O O . ILE A 1 178 ? -9.551 -2.668 -23.168 1.00 59.56 178 ILE A O 1
ATOM 1372 N N . SER A 1 179 ? -7.323 -2.519 -23.044 1.00 57.72 179 SER A N 1
ATOM 1373 C CA . SER A 1 179 ? -7.119 -3.949 -22.754 1.00 57.72 179 SER A CA 1
ATOM 1374 C C . SER A 1 179 ? -7.702 -4.393 -21.407 1.00 57.72 179 SER A C 1
ATOM 1376 O O . SER A 1 179 ? -7.945 -5.586 -21.221 1.00 57.72 179 SER A O 1
ATOM 1378 N N . SER A 1 180 ? -7.920 -3.463 -20.475 1.00 58.81 180 SER A N 1
ATOM 1379 C CA . SER A 1 180 ? -8.515 -3.726 -19.161 1.00 58.81 180 SER A CA 1
ATOM 1380 C C . SER A 1 180 ? -10.013 -4.039 -19.215 1.00 58.81 180 SER A C 1
ATOM 1382 O O . SER A 1 180 ? -10.534 -4.617 -18.267 1.00 58.81 180 SER A O 1
ATOM 1384 N N . TYR A 1 181 ? -10.700 -3.688 -20.308 1.00 60.72 181 TYR A N 1
ATOM 1385 C CA . TYR A 1 181 ? -12.150 -3.863 -20.443 1.00 60.72 181 TYR A CA 1
ATOM 1386 C C . TYR A 1 181 ? -12.557 -5.146 -21.189 1.00 60.72 181 TYR A C 1
ATOM 1388 O O . TYR A 1 181 ? -13.720 -5.533 -21.135 1.00 60.72 181 TYR A O 1
ATOM 1396 N N . GLU A 1 182 ? -11.625 -5.808 -21.887 1.00 59.84 182 GLU A N 1
ATOM 1397 C CA . GLU A 1 182 ? -11.948 -6.867 -22.863 1.00 59.84 182 GLU A CA 1
ATOM 1398 C C . GLU A 1 182 ? -11.319 -8.243 -22.548 1.00 59.84 182 GLU A C 1
ATOM 1400 O O . GLU A 1 182 ? -11.708 -9.242 -23.147 1.00 59.84 182 GLU A O 1
ATOM 1405 N N . VAL A 1 183 ? -10.359 -8.349 -21.616 1.00 52.06 183 VAL A N 1
ATOM 1406 C CA . VAL A 1 183 ? -9.551 -9.576 -21.453 1.00 52.06 183 VAL A CA 1
ATOM 1407 C C . VAL A 1 183 ? -9.650 -10.163 -20.043 1.00 52.06 183 VAL A C 1
ATOM 1409 O O . VAL A 1 183 ? -9.213 -9.556 -19.072 1.00 52.06 183 VAL A O 1
ATOM 1412 N N . HIS A 1 184 ? -10.154 -11.399 -19.946 1.00 57.69 184 HIS A N 1
ATOM 1413 C CA . HIS A 1 184 ? -10.304 -12.139 -18.685 1.00 57.69 184 HIS A CA 1
ATOM 1414 C C . HIS A 1 184 ? -9.090 -13.038 -18.333 1.00 57.69 184 HIS A C 1
ATOM 1416 O O . HIS A 1 184 ? -9.118 -13.713 -17.305 1.00 57.69 184 HIS A O 1
ATOM 1422 N N . SER A 1 185 ? -8.019 -13.065 -19.153 1.00 62.69 185 SER A N 1
ATOM 1423 C CA . SER A 1 185 ? -6.838 -13.930 -18.946 1.00 62.69 185 SER A CA 1
ATOM 1424 C C . SER A 1 185 ? -5.476 -13.267 -19.259 1.00 62.69 185 SER A C 1
ATOM 1426 O O . SER A 1 185 ? -5.281 -12.642 -20.303 1.00 62.69 185 SER A O 1
ATOM 1428 N N . LEU A 1 186 ? -4.495 -13.443 -18.358 1.00 64.12 186 LEU A N 1
ATOM 1429 C CA . LEU A 1 186 ? -3.124 -12.908 -18.472 1.00 64.12 186 LEU A CA 1
ATOM 1430 C C . LEU A 1 186 ? -2.370 -13.273 -19.769 1.00 64.12 186 LEU A C 1
ATOM 1432 O O . LEU A 1 186 ? -1.798 -12.366 -20.376 1.00 64.12 186 LEU A O 1
ATOM 1436 N N . PRO A 1 187 ? -2.334 -14.539 -20.239 1.00 71.88 187 PRO A N 1
ATOM 1437 C CA . PRO A 1 187 ? -1.536 -14.894 -21.417 1.00 71.88 187 PRO A CA 1
ATOM 1438 C C . PRO A 1 187 ? -2.016 -14.187 -22.692 1.00 71.88 187 PRO A C 1
ATOM 1440 O O . PRO A 1 187 ? -1.203 -13.745 -23.502 1.00 71.88 187 PRO A O 1
ATOM 1443 N N . GLN A 1 188 ? -3.325 -13.991 -22.846 1.00 67.50 188 GLN A N 1
ATOM 1444 C CA . GLN A 1 188 ? -3.903 -13.283 -23.988 1.00 67.50 188 GLN A CA 1
ATOM 1445 C C . GLN A 1 188 ? -3.538 -11.789 -23.991 1.00 67.50 188 GLN A C 1
ATOM 1447 O O . GLN A 1 188 ? -3.316 -11.203 -25.053 1.00 67.50 188 GLN A O 1
ATOM 1452 N N . LEU A 1 189 ? -3.393 -11.191 -22.805 1.00 67.50 189 LEU A N 1
ATOM 1453 C CA . LEU A 1 189 ? -2.943 -9.810 -22.636 1.00 67.50 189 LEU A CA 1
ATOM 1454 C C . LEU A 1 189 ? -1.471 -9.647 -23.044 1.00 67.50 189 LEU A C 1
ATOM 1456 O O . LEU A 1 189 ? -1.139 -8.678 -23.728 1.00 67.50 189 LEU A O 1
ATOM 1460 N N . PHE A 1 190 ? -0.605 -10.614 -22.719 1.00 74.06 190 PHE A N 1
ATOM 1461 C CA . PHE A 1 190 ? 0.798 -10.616 -23.156 1.00 74.06 190 PHE A CA 1
ATOM 1462 C C . PHE A 1 190 ? 0.939 -10.723 -24.676 1.00 74.06 190 PHE A C 1
ATOM 1464 O O . PHE A 1 190 ? 1.658 -9.922 -25.274 1.00 74.06 190 PHE A O 1
ATOM 1471 N N . PHE A 1 191 ? 0.222 -11.653 -25.318 1.00 76.38 191 PHE A N 1
ATOM 1472 C CA . PHE A 1 191 ? 0.258 -11.787 -26.778 1.00 76.38 191 PHE A CA 1
ATOM 1473 C C . PHE A 1 191 ? -0.251 -10.523 -27.481 1.00 76.38 191 PHE A C 1
ATOM 1475 O O . PHE A 1 191 ? 0.409 -10.022 -28.393 1.00 76.38 191 PHE A O 1
ATOM 1482 N N . ARG A 1 192 ? -1.374 -9.946 -27.025 1.00 71.06 192 ARG A N 1
ATOM 1483 C CA . ARG A 1 192 ? -1.918 -8.704 -27.602 1.00 71.06 192 ARG A CA 1
ATOM 1484 C C . ARG A 1 192 ? -0.956 -7.533 -27.401 1.00 71.06 192 ARG A C 1
ATOM 1486 O O . ARG A 1 192 ? -0.695 -6.794 -28.348 1.00 71.06 192 ARG A O 1
ATOM 1493 N N . SER A 1 193 ? -0.369 -7.408 -26.211 1.00 73.50 193 SER A N 1
ATOM 1494 C CA . SER A 1 193 ? 0.604 -6.356 -25.894 1.00 73.50 193 SER A CA 1
ATOM 1495 C C . SER A 1 193 ? 1.888 -6.490 -26.715 1.00 73.50 193 SER A C 1
ATOM 1497 O O . SER A 1 193 ? 2.389 -5.488 -27.211 1.00 73.50 193 SER A O 1
ATOM 1499 N N . SER A 1 194 ? 2.386 -7.711 -26.937 1.00 75.94 194 SER A N 1
ATOM 1500 C CA . SER A 1 194 ? 3.573 -7.969 -27.763 1.00 75.94 194 SER A CA 1
ATOM 1501 C C . SER A 1 194 ? 3.360 -7.556 -29.224 1.00 75.94 194 SER A C 1
ATOM 1503 O O . SER A 1 194 ? 4.190 -6.853 -29.800 1.00 75.94 194 SER A O 1
ATOM 1505 N N . VAL A 1 195 ? 2.206 -7.889 -29.810 1.00 78.12 195 VAL A N 1
ATOM 1506 C CA . VAL A 1 195 ? 1.857 -7.475 -31.181 1.00 78.12 195 VAL A CA 1
ATOM 1507 C C . VAL A 1 195 ? 1.748 -5.947 -31.289 1.00 78.12 195 VAL A C 1
ATOM 1509 O O . VAL A 1 195 ? 2.219 -5.349 -32.260 1.00 78.12 195 VAL A O 1
ATOM 1512 N N . VAL A 1 196 ? 1.166 -5.286 -30.282 1.00 76.69 196 VAL A N 1
ATOM 1513 C CA . VAL A 1 196 ? 1.078 -3.815 -30.210 1.00 76.69 196 VAL A CA 1
ATOM 1514 C C . VAL A 1 196 ? 2.468 -3.183 -30.113 1.00 76.69 196 VAL A C 1
ATOM 1516 O O . VAL A 1 196 ? 2.756 -2.225 -30.824 1.00 76.69 196 VAL A O 1
ATOM 1519 N N . LEU A 1 197 ? 3.334 -3.752 -29.279 1.00 79.19 197 LEU A N 1
ATOM 1520 C CA . LEU A 1 197 ? 4.708 -3.314 -29.063 1.00 79.19 197 LEU A CA 1
ATOM 1521 C C . LEU A 1 197 ? 5.507 -3.383 -30.371 1.00 79.19 197 LEU A C 1
ATOM 1523 O O . LEU A 1 197 ? 6.052 -2.375 -30.817 1.00 79.19 197 LEU A O 1
ATOM 1527 N N . ILE A 1 198 ? 5.500 -4.541 -31.037 1.00 78.69 198 ILE A N 1
ATOM 1528 C CA . ILE A 1 198 ? 6.244 -4.768 -32.283 1.00 78.69 198 ILE A CA 1
ATOM 1529 C C . ILE A 1 198 ? 5.717 -3.869 -33.411 1.00 78.69 198 ILE A C 1
ATOM 1531 O O . ILE A 1 198 ? 6.504 -3.227 -34.107 1.00 78.69 198 ILE A O 1
ATOM 1535 N N . SER A 1 199 ? 4.394 -3.762 -33.573 1.00 77.56 199 SER A N 1
ATOM 1536 C CA . SER A 1 199 ? 3.792 -2.910 -34.611 1.00 77.56 199 SER A CA 1
ATOM 1537 C C . SER A 1 199 ? 4.059 -1.418 -34.385 1.00 77.56 199 SER A C 1
ATOM 1539 O O . SER A 1 199 ? 4.335 -0.695 -35.341 1.00 77.56 199 SER A O 1
ATOM 1541 N N . CYS A 1 200 ? 4.041 -0.949 -33.135 1.00 72.31 200 CYS A N 1
ATOM 1542 C CA . CYS A 1 200 ? 4.310 0.448 -32.803 1.00 72.31 200 CYS A CA 1
ATOM 1543 C C . CYS A 1 200 ? 5.806 0.799 -32.875 1.00 72.31 200 CYS A C 1
ATOM 1545 O O . CYS A 1 200 ? 6.161 1.904 -33.295 1.00 72.31 200 CYS A O 1
ATOM 1547 N N . ALA A 1 201 ? 6.684 -0.152 -32.545 1.00 74.94 201 ALA A N 1
ATOM 1548 C CA . ALA A 1 201 ? 8.124 -0.030 -32.740 1.00 74.94 201 ALA A CA 1
ATOM 1549 C C . ALA A 1 201 ? 8.479 0.062 -34.234 1.00 74.94 201 ALA A C 1
ATOM 1551 O O . ALA A 1 201 ? 9.157 1.004 -34.646 1.00 74.94 201 ALA A O 1
ATOM 1552 N N . LEU A 1 202 ? 7.960 -0.855 -35.062 1.00 76.19 202 LEU A N 1
ATOM 1553 C CA . LEU A 1 202 ? 8.150 -0.842 -36.519 1.00 76.19 202 LEU A CA 1
ATOM 1554 C C . LEU A 1 202 ? 7.593 0.436 -37.157 1.00 76.19 202 LEU A C 1
ATOM 1556 O O . LEU A 1 202 ? 8.240 1.026 -38.023 1.00 76.19 202 LEU A O 1
ATOM 1560 N N . PHE A 1 203 ? 6.429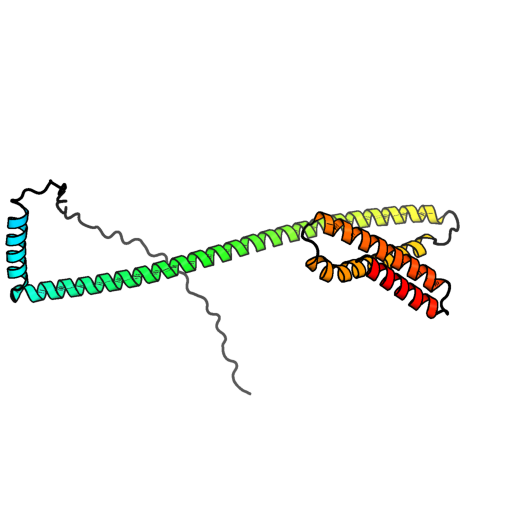 0.909 -36.705 1.00 77.69 203 PHE A N 1
ATOM 1561 C CA . PHE A 1 203 ? 5.867 2.179 -37.162 1.00 77.69 203 PHE A CA 1
ATOM 1562 C C . PHE A 1 203 ? 6.765 3.372 -36.805 1.00 77.69 203 PHE A C 1
ATOM 1564 O O . PHE A 1 203 ? 7.025 4.214 -37.657 1.00 77.69 203 PHE A O 1
ATOM 1571 N N . GLY A 1 204 ? 7.310 3.426 -35.587 1.00 71.94 204 GLY A N 1
ATOM 1572 C CA . GLY A 1 204 ? 8.233 4.491 -35.179 1.00 71.94 204 GLY A CA 1
ATOM 1573 C C . GLY A 1 204 ? 9.512 4.536 -36.025 1.00 71.94 204 GLY A C 1
ATOM 1574 O O . GLY A 1 204 ? 9.948 5.615 -36.433 1.00 71.94 204 GLY A O 1
ATOM 1575 N N . VAL A 1 205 ? 10.081 3.368 -36.346 1.00 72.44 205 VAL A N 1
ATOM 1576 C CA . VAL A 1 205 ? 11.264 3.254 -37.220 1.00 72.44 205 VAL A CA 1
ATOM 1577 C C . VAL A 1 205 ? 10.938 3.694 -38.647 1.00 72.44 205 VAL A C 1
ATOM 1579 O O . VAL A 1 205 ? 11.652 4.516 -39.223 1.00 72.44 205 VAL A O 1
ATOM 1582 N N . THR A 1 206 ? 9.842 3.182 -39.214 1.00 73.12 206 THR A N 1
ATOM 1583 C CA . THR A 1 206 ? 9.431 3.502 -40.591 1.00 73.12 206 THR A CA 1
ATOM 1584 C C . THR A 1 206 ? 9.012 4.960 -40.748 1.00 73.12 206 THR A C 1
ATOM 1586 O O . THR A 1 206 ? 9.373 5.584 -41.742 1.00 73.12 206 THR A O 1
ATOM 1589 N N . PHE A 1 207 ? 8.347 5.548 -39.753 1.00 69.69 207 PHE A N 1
ATOM 1590 C CA . PHE A 1 207 ? 7.998 6.966 -39.739 1.00 69.69 207 PHE A CA 1
ATOM 1591 C C . PHE A 1 207 ? 9.243 7.857 -39.719 1.00 69.69 207 PHE A C 1
ATOM 1593 O O . PHE A 1 207 ? 9.314 8.814 -40.485 1.00 69.69 207 PHE A O 1
ATOM 1600 N N . ARG A 1 208 ? 10.267 7.530 -38.915 1.00 68.62 208 ARG A N 1
ATOM 1601 C CA . ARG A 1 208 ? 11.533 8.287 -38.915 1.00 68.62 208 ARG A CA 1
ATOM 1602 C C . ARG A 1 208 ? 12.233 8.213 -40.274 1.00 68.62 208 ARG A C 1
ATOM 1604 O O . ARG A 1 208 ? 12.719 9.231 -40.760 1.00 68.62 208 ARG A O 1
ATOM 1611 N N . TYR A 1 209 ? 12.274 7.026 -40.880 1.00 66.00 209 TYR A N 1
ATOM 1612 C CA . TYR A 1 209 ? 12.938 6.818 -42.167 1.00 66.00 209 TYR A CA 1
ATOM 1613 C C . TYR A 1 209 ? 12.200 7.503 -43.327 1.00 66.00 209 TYR A C 1
ATOM 1615 O O . TYR A 1 209 ? 12.824 8.194 -44.128 1.00 66.00 209 TYR A O 1
ATOM 1623 N N . ALA A 1 210 ? 10.870 7.372 -43.385 1.00 62.78 210 ALA A N 1
ATOM 1624 C CA . ALA A 1 210 ? 10.042 7.994 -44.416 1.00 62.78 210 ALA A CA 1
ATOM 1625 C C . ALA A 1 210 ? 10.047 9.528 -44.317 1.00 62.78 210 ALA A C 1
ATOM 1627 O O . ALA A 1 210 ? 10.170 10.208 -45.330 1.00 62.78 210 ALA A O 1
ATOM 1628 N N . VAL A 1 211 ? 9.986 10.081 -43.099 1.00 62.47 211 VAL A N 1
ATOM 1629 C CA . VAL A 1 211 ? 9.967 11.537 -42.880 1.00 62.47 211 VAL A CA 1
ATOM 1630 C C . VAL A 1 211 ? 11.337 12.182 -43.129 1.00 62.47 211 VAL A C 1
ATOM 1632 O O . VAL A 1 211 ? 11.378 13.349 -43.494 1.00 62.47 211 VAL A O 1
ATOM 1635 N N . ARG A 1 212 ? 12.463 11.461 -42.985 1.00 59.31 212 ARG A N 1
ATOM 1636 C CA . ARG A 1 212 ? 13.799 12.015 -43.296 1.00 59.31 212 ARG A CA 1
ATOM 1637 C C . ARG A 1 212 ? 14.112 12.098 -44.794 1.00 59.31 212 ARG A C 1
ATOM 1639 O O . ARG A 1 212 ? 14.943 12.924 -45.157 1.00 59.31 212 ARG A O 1
ATOM 1646 N N . ARG A 1 213 ? 13.509 11.261 -45.649 1.00 57.09 213 ARG A N 1
ATOM 1647 C CA . ARG A 1 213 ? 13.796 11.268 -47.098 1.00 57.09 213 ARG A CA 1
ATOM 1648 C C . ARG A 1 213 ? 12.938 12.231 -47.918 1.00 57.09 213 ARG A C 1
ATOM 1650 O O . ARG A 1 213 ? 13.437 12.716 -48.922 1.00 57.09 213 ARG A O 1
ATOM 1657 N N . ASP A 1 214 ? 11.724 12.546 -47.470 1.00 56.75 214 ASP A N 1
ATOM 1658 C CA . ASP A 1 214 ? 10.819 13.503 -48.123 1.00 56.75 214 ASP A CA 1
ATOM 1659 C C . ASP A 1 214 ? 10.279 14.502 -47.086 1.00 56.75 214 ASP A C 1
ATOM 1661 O O . ASP A 1 214 ? 9.172 14.356 -46.560 1.00 56.75 214 ASP A O 1
ATOM 1665 N N . LEU A 1 215 ? 11.088 15.515 -46.751 1.00 54.97 215 LEU A N 1
ATOM 1666 C CA . LEU A 1 215 ? 10.755 16.517 -45.727 1.00 54.97 215 LEU A CA 1
ATOM 1667 C C . LEU A 1 215 ? 9.600 17.452 -46.160 1.00 54.97 215 LEU A C 1
ATOM 1669 O O . LEU A 1 215 ? 8.883 17.973 -45.306 1.00 54.97 215 LEU A O 1
ATOM 1673 N N . ASP A 1 216 ? 9.382 17.607 -47.471 1.00 58.03 216 ASP A N 1
ATOM 1674 C CA . ASP A 1 216 ? 8.445 18.583 -48.051 1.00 58.03 216 ASP A CA 1
ATOM 1675 C C . ASP A 1 216 ? 7.024 18.033 -48.278 1.00 58.03 216 ASP A C 1
ATOM 1677 O O . ASP A 1 216 ? 6.099 18.786 -48.591 1.00 58.03 216 ASP A O 1
ATOM 1681 N N . ASN A 1 217 ? 6.801 16.726 -48.094 1.00 62.38 217 ASN A N 1
ATOM 1682 C CA . ASN A 1 217 ? 5.514 16.104 -48.401 1.00 62.38 217 ASN A CA 1
ATOM 1683 C C . ASN A 1 217 ? 4.658 15.857 -47.146 1.00 62.38 217 ASN A C 1
ATOM 1685 O O . ASN A 1 217 ? 4.622 14.769 -46.564 1.00 62.38 217 ASN A O 1
ATOM 1689 N N . ILE A 1 218 ? 3.910 16.888 -46.742 1.00 63.84 218 ILE A N 1
ATOM 1690 C CA . ILE A 1 218 ? 3.009 16.866 -45.573 1.00 63.84 218 ILE A CA 1
ATOM 1691 C C . ILE A 1 218 ? 1.942 15.758 -45.694 1.00 63.84 218 ILE A C 1
ATOM 1693 O O . ILE A 1 218 ? 1.549 15.174 -44.682 1.00 63.84 218 ILE A O 1
ATOM 1697 N N . GLN A 1 219 ? 1.515 15.419 -46.919 1.00 62.78 219 GLN A N 1
ATOM 1698 C CA . GLN A 1 219 ? 0.523 14.367 -47.181 1.00 62.78 219 GLN A CA 1
ATOM 1699 C C . GLN A 1 219 ? 1.057 12.963 -46.871 1.00 62.78 219 GLN A C 1
ATOM 1701 O O . GLN A 1 219 ? 0.296 12.101 -46.436 1.00 62.78 219 GLN A O 1
ATOM 1706 N N . LEU A 1 220 ? 2.364 12.729 -47.028 1.00 64.75 220 LEU A N 1
ATOM 1707 C CA . LEU A 1 220 ? 2.987 11.442 -46.711 1.00 64.75 220 LEU A CA 1
ATOM 1708 C C . LEU A 1 220 ? 3.025 11.207 -45.191 1.00 64.75 220 LEU A C 1
ATOM 1710 O O . LEU A 1 220 ? 2.748 10.106 -44.715 1.00 64.75 220 LEU A O 1
ATOM 1714 N N . LYS A 1 221 ? 3.282 12.268 -44.414 1.00 65.19 221 LYS A N 1
ATOM 1715 C CA . LYS A 1 221 ? 3.322 12.231 -42.943 1.00 65.19 221 LYS A CA 1
ATOM 1716 C C . LYS A 1 221 ? 1.938 11.998 -42.334 1.00 65.19 221 LYS A C 1
ATOM 1718 O O . LYS A 1 221 ? 1.791 11.173 -41.431 1.00 65.19 221 LYS A O 1
ATOM 1723 N N . THR A 1 222 ? 0.925 12.709 -42.831 1.00 68.88 222 THR A N 1
ATOM 1724 C CA . THR A 1 222 ? -0.463 12.561 -42.366 1.00 68.88 222 THR A CA 1
ATOM 1725 C C . THR A 1 222 ? -1.098 11.276 -42.889 1.00 68.88 222 THR A C 1
ATOM 1727 O O . THR A 1 222 ? -1.790 10.603 -42.130 1.00 68.88 222 THR A O 1
ATOM 1730 N N . GLY A 1 223 ? -0.797 10.875 -44.128 1.00 71.25 223 GLY A N 1
ATOM 1731 C CA . GLY A 1 223 ? -1.256 9.626 -44.734 1.00 71.25 223 GLY A CA 1
ATOM 1732 C C . GLY A 1 223 ? -0.703 8.382 -44.039 1.00 71.25 223 GLY A C 1
ATOM 1733 O O . GLY A 1 223 ? -1.467 7.466 -43.748 1.00 71.25 223 GLY A O 1
ATOM 1734 N N . ALA A 1 224 ? 0.588 8.361 -43.686 1.00 70.69 224 ALA A N 1
ATOM 1735 C CA . ALA A 1 224 ? 1.188 7.247 -42.947 1.00 70.69 224 ALA A CA 1
ATOM 1736 C C . ALA A 1 224 ? 0.605 7.108 -41.530 1.00 70.69 224 ALA A C 1
ATOM 1738 O O . ALA A 1 224 ? 0.265 6.003 -41.101 1.00 70.69 224 ALA A O 1
ATOM 1739 N N . ALA A 1 225 ? 0.429 8.227 -40.817 1.00 69.62 225 ALA A N 1
ATOM 1740 C CA . ALA A 1 225 ? -0.207 8.231 -39.501 1.00 69.62 225 ALA A CA 1
ATOM 1741 C C . ALA A 1 225 ? -1.689 7.820 -39.571 1.00 69.62 225 ALA A C 1
ATOM 1743 O O . ALA A 1 225 ? -2.145 7.025 -38.747 1.00 69.62 225 ALA A O 1
ATOM 1744 N N . ALA A 1 226 ? -2.428 8.297 -40.578 1.00 73.50 226 ALA A N 1
ATOM 1745 C CA . ALA A 1 226 ? -3.825 7.935 -40.801 1.00 73.50 226 ALA A CA 1
ATOM 1746 C C . ALA A 1 226 ? -3.985 6.454 -41.176 1.00 73.50 226 ALA A C 1
ATOM 1748 O O . ALA A 1 226 ? -4.831 5.768 -40.608 1.00 73.50 226 ALA A O 1
ATOM 1749 N N . ALA A 1 227 ? -3.144 5.927 -42.070 1.00 74.94 227 ALA A N 1
ATOM 1750 C CA . ALA A 1 227 ? -3.160 4.517 -42.452 1.00 74.94 227 ALA A CA 1
ATOM 1751 C C . ALA A 1 227 ? -2.850 3.604 -41.257 1.00 74.94 227 ALA A C 1
ATOM 1753 O O . ALA A 1 227 ? -3.551 2.617 -41.040 1.00 74.94 227 ALA A O 1
ATOM 1754 N N . PHE A 1 228 ? -1.862 3.959 -40.428 1.00 74.56 228 PHE A N 1
ATOM 1755 C CA . PHE A 1 228 ? -1.557 3.213 -39.207 1.00 74.56 228 PHE A CA 1
ATOM 1756 C C . PHE A 1 228 ? -2.714 3.260 -38.200 1.00 74.56 228 PHE A C 1
ATOM 1758 O O . PHE A 1 228 ? -3.087 2.225 -37.645 1.00 74.56 228 PHE A O 1
ATOM 1765 N N . ALA A 1 229 ? -3.342 4.424 -38.013 1.00 71.12 229 ALA A N 1
ATOM 1766 C CA . ALA A 1 229 ? -4.523 4.559 -37.164 1.00 71.12 229 ALA A CA 1
ATOM 1767 C C . ALA A 1 229 ? -5.702 3.700 -37.662 1.00 71.12 229 ALA A C 1
ATOM 1769 O O . ALA A 1 229 ? -6.359 3.042 -36.855 1.00 71.12 229 ALA A O 1
ATOM 1770 N N . VAL A 1 230 ? -5.934 3.631 -38.978 1.00 72.31 230 VAL A N 1
ATOM 1771 C CA . VAL A 1 230 ? -6.974 2.781 -39.587 1.00 72.31 230 VAL A CA 1
ATOM 1772 C C . VAL A 1 230 ? -6.659 1.293 -39.414 1.00 72.31 230 VAL A C 1
ATOM 1774 O O . VAL A 1 230 ? -7.536 0.532 -39.009 1.00 72.31 230 VAL A O 1
ATOM 1777 N N . VAL A 1 231 ? -5.414 0.864 -39.655 1.00 69.19 231 VAL A N 1
ATOM 1778 C CA . VAL A 1 231 ? -4.986 -0.535 -39.464 1.00 69.19 231 VAL A CA 1
ATOM 1779 C C . VAL A 1 231 ? -5.146 -0.961 -38.003 1.00 69.19 231 VAL A C 1
ATOM 1781 O O . VAL A 1 231 ? -5.661 -2.046 -37.737 1.00 69.19 231 VAL A O 1
ATOM 1784 N N . ARG A 1 232 ? -4.791 -0.087 -37.054 1.00 67.44 232 ARG A N 1
ATOM 1785 C CA . ARG A 1 232 ? -4.980 -0.305 -35.610 1.00 67.44 232 ARG A CA 1
ATOM 1786 C C . ARG A 1 232 ? -6.449 -0.283 -35.190 1.00 67.44 232 ARG A C 1
ATOM 1788 O O . ARG A 1 232 ? -6.832 -1.039 -34.305 1.00 67.44 232 ARG A O 1
ATOM 1795 N N . GLY A 1 233 ? -7.274 0.536 -35.838 1.00 63.31 233 GLY A N 1
ATOM 1796 C CA . GLY A 1 233 ? -8.725 0.537 -35.649 1.00 63.31 233 GLY A CA 1
ATOM 1797 C C . GLY A 1 233 ? -9.397 -0.742 -36.155 1.00 63.31 233 GLY A C 1
ATOM 1798 O O . GLY A 1 233 ? -10.385 -1.170 -35.566 1.00 63.31 233 GLY A O 1
ATOM 1799 N N . LYS A 1 234 ? -8.846 -1.371 -37.206 1.00 58.06 234 LYS A N 1
ATOM 1800 C CA . LYS A 1 234 ? -9.352 -2.623 -37.796 1.00 58.06 234 LYS A CA 1
ATOM 1801 C C . 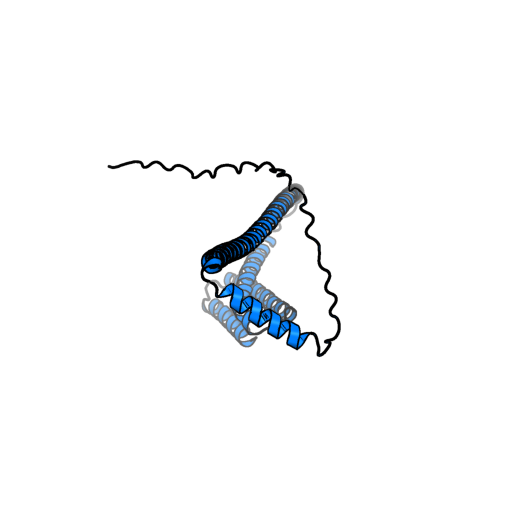LYS A 1 234 ? -8.849 -3.906 -37.133 1.00 58.06 234 LYS A C 1
ATOM 1803 O O . LYS A 1 234 ? -9.477 -4.937 -37.319 1.00 58.06 234 LYS A O 1
ATOM 1808 N N . THR A 1 235 ? -7.737 -3.857 -36.397 1.00 54.69 235 THR A N 1
ATOM 1809 C CA . THR A 1 235 ? -7.230 -4.980 -35.574 1.00 54.69 235 THR A CA 1
ATOM 1810 C C . THR A 1 235 ? -7.850 -5.013 -34.167 1.00 54.69 235 THR A C 1
ATOM 1812 O O . THR A 1 235 ? -7.300 -5.638 -33.258 1.00 54.69 235 THR A O 1
ATOM 1815 N N . ARG A 1 236 ? -8.988 -4.327 -33.994 1.00 47.56 236 ARG A N 1
ATOM 1816 C CA . ARG A 1 236 ? -9.919 -4.552 -32.886 1.00 47.56 236 ARG A CA 1
ATOM 1817 C C . ARG A 1 236 ? -10.602 -5.899 -33.042 1.00 47.56 236 ARG A C 1
ATOM 1819 O O . ARG A 1 236 ? -11.089 -6.168 -34.161 1.00 47.56 236 ARG A O 1
#

Sequence (236 aa):
MPHAAFLRPLIPPPLVPARPLAARCRHLRGVRGSCAPGEGAPGAEWLSSAVGEKVDELLRREENRALLDGVEAAERRVELARAKLADIERQEAAARLATEEVRRLERRRDEIAESQRELLQAREMIDEAQCTLTSSLEDRSFWNTSGGEDIDKDSERLESAKAAAISSIIGVLASLPISSYEVHSLPQLFFRSSVVLISCALFGVTFRYAVRRDLDNIQLKTGAAAAFAVVRGKTR

Organism: Aegilops tauschii subsp. strangulata (NCBI:txid200361)

pLDDT: mean 71.83, std 19.81, range [35.0, 98.31]